Protein AF-A0A7S3IHP7-F1 (afdb_monomer)

Secondary structure (DSSP, 8-state):
-HHHHHHHHHHHHHHHHH----TTPPPPHHHHHHHHHHHHHH-------PEEE-TTS-EEEE-SSPP-GGGHHHHHHHHHHTTTTGGG--SEEEEEESSGGGGGTTTTS--SEEEEEEEES-TTT-TTHHHHHHHH-SEEEETT--SHHHHHHHHHHTT---HHHHHHHHHHTT--

InterPro domains:
  IPR006434 Pyrimidine 5'-nucleotidase, eukaryotic [PF05822] (43-157)
  IPR023214 HAD superfamily [G3DSA:3.40.50.1000] (7-166)
  IPR036412 HAD-like superfamily [SSF56784] (41-150)

Foldseek 3Di:
DVVVVVVLVCVVVVCVVVPPPPPWAFPDPVVVVSVVVCCVPPVDDDDAWDFDADPVGGTPGTPPDHDDLQCLQVSVVVCVVVVNCVVVDAQEEEFEEADLSSLCNCVNDHHVYYAYEYEAQCCPVDVCVVVSCVVRGPYYDHNRHDCVVVVVVVCVVVVHDPPVCVVCVVVVVPPD

Organ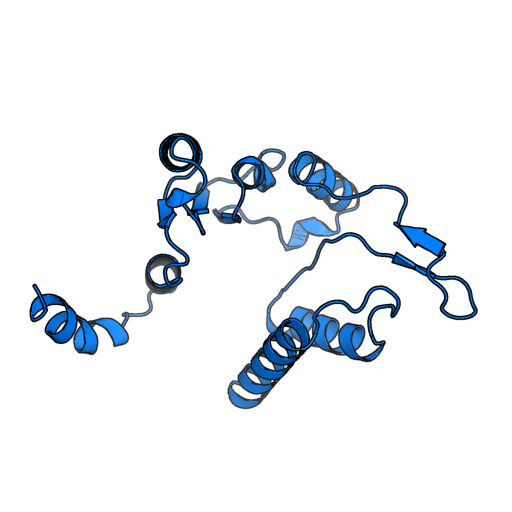ism: NCBI:txid197538

Mean predicted aligned error: 11.72 Å

Structure (mmCIF, N/CA/C/O backbone):
data_AF-A0A7S3IHP7-F1
#
_entry.id   AF-A0A7S3IHP7-F1
#
loop_
_atom_site.group_PDB
_atom_site.id
_atom_site.type_symbol
_atom_site.label_atom_id
_atom_site.label_alt_id
_atom_site.label_comp_id
_atom_site.label_asym_id
_atom_site.label_entity_id
_atom_site.label_seq_id
_atom_site.pdbx_PDB_ins_code
_atom_site.Cartn_x
_atom_site.Cartn_y
_atom_site.Cartn_z
_atom_site.occupancy
_atom_site.B_iso_or_equiv
_atom_site.auth_seq_id
_atom_site.auth_comp_id
_atom_site.auth_asym_id
_atom_site.auth_atom_id
_atom_site.pdbx_PDB_model_num
ATOM 1 N N . ILE A 1 1 ? -5.543 -28.954 -1.339 1.00 47.84 1 ILE A N 1
ATOM 2 C CA . ILE A 1 1 ? -5.649 -27.503 -1.633 1.00 47.84 1 ILE A CA 1
ATOM 3 C C . ILE A 1 1 ? -4.872 -26.691 -0.596 1.00 47.84 1 ILE A C 1
ATOM 5 O O . ILE A 1 1 ? -3.832 -26.173 -0.963 1.00 47.84 1 ILE A O 1
ATOM 9 N N . LYS A 1 2 ? -5.263 -26.685 0.690 1.00 38.16 2 LYS A N 1
ATOM 10 C CA . LYS A 1 2 ? -4.538 -25.973 1.769 1.00 38.16 2 LYS A CA 1
ATOM 11 C C . LYS A 1 2 ? -3.020 -26.284 1.869 1.00 38.16 2 LYS A C 1
ATOM 13 O O . LYS A 1 2 ? -2.249 -25.342 1.861 1.00 38.16 2 LYS A O 1
ATOM 18 N N . PRO A 1 3 ? -2.560 -27.554 1.809 1.00 45.16 3 PRO A N 1
ATOM 19 C CA . PRO A 1 3 ? -1.126 -27.861 1.936 1.00 45.16 3 PRO A CA 1
ATOM 20 C C . PRO A 1 3 ? -0.281 -27.366 0.754 1.00 45.16 3 PRO A C 1
ATOM 22 O O . PRO A 1 3 ? 0.846 -26.929 0.930 1.00 45.16 3 PRO A O 1
ATOM 25 N N . VAL A 1 4 ? -0.842 -27.416 -0.459 1.00 47.12 4 VAL A N 1
ATOM 26 C CA . VAL A 1 4 ? -0.171 -26.960 -1.690 1.00 47.12 4 VAL A CA 1
ATOM 27 C C . VAL A 1 4 ? -0.067 -25.438 -1.701 1.00 47.12 4 VAL A C 1
ATOM 29 O O . VAL A 1 4 ? 0.956 -24.884 -2.076 1.00 47.12 4 VAL A O 1
ATOM 32 N N . VAL A 1 5 ? -1.123 -24.768 -1.247 1.00 48.34 5 VAL A N 1
ATOM 33 C CA . VAL A 1 5 ? -1.160 -23.323 -1.036 1.00 48.34 5 VAL A CA 1
ATOM 34 C C . VAL A 1 5 ? -0.116 -22.879 -0.017 1.00 48.34 5 VAL A C 1
ATOM 36 O O . VAL A 1 5 ? 0.626 -21.944 -0.298 1.00 48.34 5 VAL A O 1
ATOM 39 N N . ASP A 1 6 ? -0.067 -23.539 1.142 1.00 51.50 6 ASP A N 1
ATOM 40 C CA . ASP A 1 6 ? 0.833 -23.168 2.233 1.00 51.50 6 ASP A CA 1
ATOM 41 C C . ASP A 1 6 ? 2.290 -23.359 1.792 1.00 51.50 6 ASP A C 1
ATOM 43 O O . ASP A 1 6 ? 3.146 -22.535 2.097 1.00 51.50 6 ASP A O 1
ATOM 47 N N . GLN A 1 7 ? 2.552 -24.387 0.980 1.00 49.84 7 GLN A N 1
ATOM 48 C CA . GLN A 1 7 ? 3.859 -24.627 0.382 1.00 49.84 7 GLN A CA 1
ATOM 49 C C . GLN A 1 7 ? 4.226 -23.595 -0.694 1.00 49.84 7 GLN A C 1
ATOM 51 O O . GLN A 1 7 ? 5.346 -23.102 -0.682 1.00 49.84 7 GLN A O 1
ATOM 56 N N . ILE A 1 8 ? 3.292 -23.191 -1.567 1.00 53.78 8 ILE A N 1
ATOM 57 C CA . ILE A 1 8 ? 3.530 -22.107 -2.540 1.00 53.78 8 ILE A CA 1
ATOM 58 C C . ILE A 1 8 ? 3.807 -20.783 -1.814 1.00 53.78 8 ILE A C 1
ATOM 60 O O . ILE A 1 8 ? 4.736 -20.073 -2.184 1.00 53.78 8 ILE A O 1
ATOM 64 N N . PHE A 1 9 ? 3.036 -20.447 -0.775 1.00 52.47 9 PHE A N 1
ATOM 65 C CA . PHE A 1 9 ? 3.266 -19.241 0.026 1.00 52.47 9 PHE A CA 1
ATOM 66 C C . PHE A 1 9 ? 4.615 -19.281 0.739 1.00 52.47 9 PHE A C 1
ATOM 68 O O . PHE A 1 9 ? 5.347 -18.294 0.707 1.00 52.47 9 PHE A O 1
ATOM 75 N N . HIS A 1 10 ? 4.957 -20.418 1.346 1.00 52.00 10 HIS A N 1
ATOM 76 C CA . HIS A 1 10 ? 6.247 -20.607 1.994 1.00 52.00 10 HIS A CA 1
ATOM 77 C C . HIS A 1 10 ? 7.394 -20.477 0.987 1.00 52.00 10 HIS A C 1
ATOM 79 O O . HIS A 1 10 ? 8.352 -19.767 1.263 1.00 52.00 10 HIS A O 1
ATOM 85 N N . ASP A 1 11 ? 7.288 -21.081 -0.198 1.00 45.94 11 ASP A N 1
ATOM 86 C CA . ASP A 1 11 ? 8.317 -20.991 -1.238 1.00 45.94 11 ASP A CA 1
ATOM 87 C C . ASP A 1 11 ? 8.464 -19.562 -1.784 1.00 45.94 11 ASP A C 1
ATOM 89 O O . ASP A 1 11 ? 9.584 -19.117 -2.028 1.00 45.94 11 ASP A O 1
ATOM 93 N N . VAL A 1 12 ? 7.365 -18.810 -1.925 1.00 50.16 12 VAL A N 1
ATOM 94 C CA . VAL A 1 12 ? 7.381 -17.395 -2.344 1.00 50.16 12 VAL A CA 1
ATOM 95 C C . VAL A 1 12 ? 8.049 -16.517 -1.290 1.00 50.16 12 VAL A C 1
ATOM 97 O O . VAL A 1 12 ? 8.966 -15.768 -1.619 1.00 50.16 12 VAL A O 1
ATOM 100 N N . ILE A 1 13 ? 7.623 -16.616 -0.026 1.00 47.84 13 ILE A N 1
ATOM 101 C CA . ILE A 1 13 ? 8.194 -15.834 1.082 1.00 47.84 13 ILE A CA 1
ATOM 102 C C . ILE A 1 13 ? 9.677 -16.185 1.251 1.00 47.84 13 ILE A C 1
ATOM 104 O O . ILE A 1 13 ? 10.520 -15.295 1.297 1.00 47.84 13 ILE A O 1
ATOM 108 N N . TYR A 1 14 ? 10.016 -17.476 1.223 1.00 39.81 14 TYR A N 1
ATOM 109 C CA . TYR A 1 14 ? 11.390 -17.957 1.343 1.00 39.81 14 TYR A CA 1
ATOM 110 C C . TYR A 1 14 ? 12.295 -17.464 0.206 1.00 39.81 14 TYR A C 1
ATOM 112 O O . TYR A 1 14 ? 13.454 -17.119 0.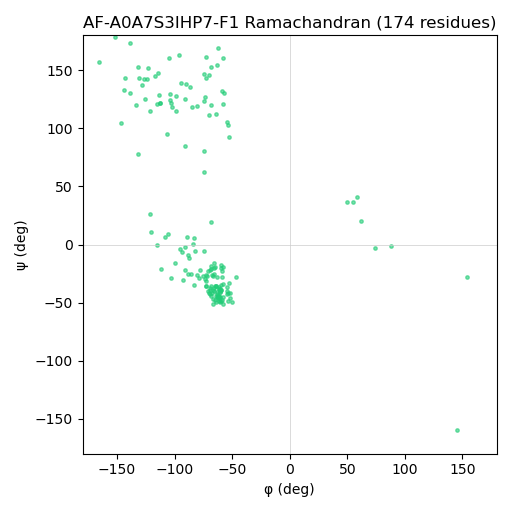443 1.00 39.81 14 TYR A O 1
ATOM 120 N N . ARG A 1 15 ? 11.788 -17.396 -1.031 1.00 40.44 15 ARG A N 1
ATOM 121 C CA . ARG A 1 15 ? 12.530 -16.843 -2.176 1.00 40.44 15 ARG A CA 1
ATOM 122 C C . ARG A 1 15 ? 12.727 -15.333 -2.065 1.00 40.44 15 ARG A C 1
ATOM 124 O O . ARG A 1 15 ? 13.825 -14.866 -2.349 1.00 40.44 15 ARG A O 1
ATOM 131 N N . VAL A 1 16 ? 11.727 -14.587 -1.592 1.00 41.97 16 VAL A N 1
ATOM 132 C CA . VAL A 1 16 ? 11.842 -13.137 -1.342 1.00 41.97 16 VAL A CA 1
ATOM 133 C C . VAL A 1 16 ? 12.846 -12.841 -0.218 1.00 41.97 16 VAL A C 1
ATOM 135 O O . VAL A 1 16 ? 13.652 -11.926 -0.349 1.00 41.97 16 VAL A O 1
ATOM 138 N N . GLU A 1 17 ? 12.868 -13.642 0.851 1.00 34.41 17 GLU A N 1
ATOM 139 C CA . GLU A 1 17 ? 13.804 -13.476 1.977 1.00 34.41 17 GLU A CA 1
ATOM 140 C C . GLU A 1 17 ? 15.250 -13.881 1.639 1.00 34.41 17 GLU A C 1
ATOM 142 O O . GLU A 1 17 ? 16.205 -13.252 2.101 1.00 34.41 17 GLU A O 1
ATOM 147 N N . ARG A 1 18 ? 15.437 -14.920 0.812 1.00 37.09 18 ARG A N 1
ATOM 148 C CA . ARG A 1 18 ? 16.754 -15.315 0.271 1.00 37.09 18 ARG A CA 1
ATOM 149 C C . ARG A 1 18 ? 17.237 -14.351 -0.812 1.00 37.09 18 ARG A C 1
ATOM 151 O O . ARG A 1 18 ? 18.442 -14.153 -0.952 1.00 37.09 18 ARG A O 1
ATOM 158 N N . GLY A 1 19 ? 16.304 -13.738 -1.534 1.00 37.19 19 GLY A N 1
ATOM 159 C CA . GLY A 1 19 ? 16.514 -12.685 -2.514 1.00 37.19 19 GLY A CA 1
ATOM 160 C C . GLY A 1 19 ? 16.819 -11.341 -1.862 1.00 37.19 19 GLY A C 1
ATOM 161 O O . GLY A 1 19 ? 16.146 -10.344 -2.115 1.00 37.19 19 GLY A O 1
ATOM 162 N N . ARG A 1 20 ? 17.931 -11.255 -1.119 1.00 36.03 20 ARG A N 1
ATOM 163 C CA . ARG A 1 20 ? 18.756 -10.054 -1.280 1.00 36.03 20 ARG A CA 1
ATOM 164 C C . AR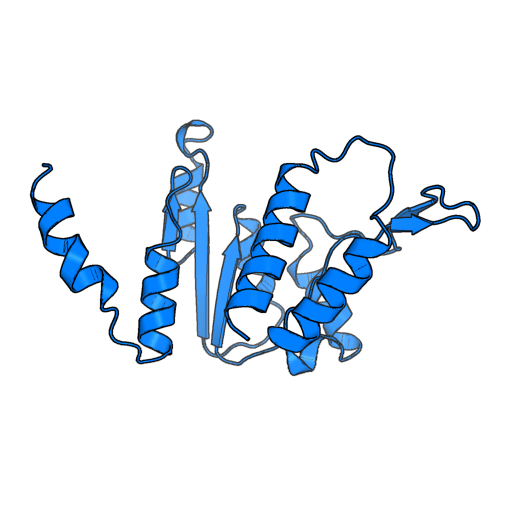G A 1 20 ? 19.037 -9.999 -2.774 1.00 36.03 20 ARG A C 1
ATOM 166 O O . ARG A 1 20 ? 19.776 -10.846 -3.254 1.00 36.03 20 ARG A O 1
ATOM 173 N N . PHE A 1 21 ? 18.382 -9.092 -3.498 1.00 39.94 21 PHE A N 1
ATOM 174 C CA . PHE A 1 21 ? 18.674 -8.825 -4.902 1.00 39.94 21 PHE A CA 1
ATOM 175 C C . PHE A 1 21 ? 20.178 -8.554 -5.017 1.00 39.94 21 PHE A C 1
ATOM 177 O O . PHE A 1 21 ? 20.642 -7.432 -4.794 1.00 39.94 21 PHE A O 1
ATOM 184 N N . GLU A 1 22 ? 20.966 -9.589 -5.299 1.00 32.75 22 GLU A N 1
ATOM 185 C CA . GLU A 1 22 ? 22.331 -9.416 -5.749 1.00 32.75 22 GLU A CA 1
ATOM 186 C C . GLU A 1 22 ? 22.193 -8.697 -7.086 1.00 32.75 22 GLU A C 1
ATOM 188 O O . GLU A 1 22 ? 21.559 -9.188 -8.020 1.00 32.75 22 GLU A O 1
ATOM 193 N N . ARG A 1 23 ? 22.648 -7.440 -7.123 1.00 33.69 23 ARG A N 1
ATOM 194 C CA . ARG A 1 23 ? 22.536 -6.575 -8.299 1.00 33.69 23 ARG A CA 1
ATOM 195 C C . ARG A 1 23 ? 23.143 -7.306 -9.498 1.00 33.69 23 ARG A C 1
ATOM 197 O O . ARG A 1 23 ? 24.363 -7.327 -9.618 1.00 33.69 23 ARG A O 1
ATOM 204 N N . GLY A 1 24 ? 22.322 -7.855 -10.389 1.00 33.94 24 GLY A N 1
ATOM 205 C CA . GLY A 1 24 ? 22.832 -8.401 -11.645 1.00 33.94 24 GLY A CA 1
ATOM 206 C C . GLY A 1 24 ? 22.012 -9.504 -12.294 1.00 33.94 24 GLY A C 1
ATOM 207 O O . GLY A 1 24 ? 22.047 -9.596 -13.517 1.00 33.94 24 GLY A O 1
ATOM 208 N N . GLU A 1 25 ? 21.258 -10.301 -11.540 1.00 35.28 25 GLU A N 1
ATOM 209 C CA . GLU A 1 25 ? 20.499 -11.409 -12.132 1.00 35.28 25 GLU A CA 1
ATOM 210 C C . GLU A 1 25 ? 19.030 -11.008 -12.336 1.00 35.28 25 GLU A C 1
ATOM 212 O O . GLU A 1 25 ? 18.384 -10.454 -11.445 1.00 35.28 25 GLU A O 1
ATOM 217 N N . GLY A 1 26 ? 18.519 -11.190 -13.560 1.00 40.69 26 GLY A N 1
ATOM 218 C CA . GLY A 1 26 ? 17.094 -11.013 -13.862 1.00 40.69 26 GLY A CA 1
ATOM 219 C C . GLY A 1 26 ? 16.219 -11.998 -13.070 1.00 40.69 26 GLY A C 1
ATOM 220 O O . GLY A 1 26 ? 16.755 -12.923 -12.466 1.00 40.69 26 GLY A O 1
ATOM 221 N N . PRO A 1 27 ? 14.882 -11.830 -13.058 1.00 45.66 27 PRO A N 1
ATOM 222 C CA . PRO A 1 27 ? 13.992 -12.752 -12.377 1.00 45.66 27 PRO A CA 1
ATOM 223 C C . PRO A 1 27 ? 14.190 -14.149 -12.963 1.00 45.66 27 PRO A C 1
ATOM 225 O O . PRO A 1 27 ? 14.221 -14.321 -14.187 1.00 45.66 27 PRO A O 1
ATOM 228 N N . ASP A 1 28 ? 14.342 -15.132 -12.080 1.00 50.19 28 ASP A N 1
ATOM 229 C CA . ASP A 1 28 ? 14.438 -16.536 -12.453 1.00 50.19 28 ASP A CA 1
ATOM 230 C C . ASP A 1 28 ? 13.166 -16.900 -13.249 1.00 50.19 28 ASP A C 1
ATOM 232 O O . ASP A 1 28 ? 12.054 -16.600 -12.800 1.00 50.19 28 ASP A O 1
ATOM 236 N N . PRO A 1 29 ? 13.274 -17.533 -14.433 1.00 42.03 29 PRO A N 1
ATOM 237 C CA . PRO A 1 29 ? 12.127 -18.049 -15.179 1.00 42.03 29 PRO A CA 1
ATOM 238 C C . PRO A 1 29 ? 11.131 -18.854 -14.322 1.00 42.03 29 PRO A C 1
ATOM 240 O O . PRO A 1 29 ? 9.935 -18.866 -14.623 1.00 42.03 29 PRO A O 1
ATOM 243 N N . SER A 1 30 ? 11.595 -19.483 -13.235 1.00 50.75 30 SER A N 1
ATOM 244 C CA . SER A 1 30 ? 10.755 -20.209 -12.280 1.00 50.75 30 SER A CA 1
ATOM 245 C C . SER A 1 30 ? 9.814 -19.312 -11.454 1.00 50.75 30 SER A C 1
ATOM 247 O O . SER A 1 30 ? 8.764 -19.780 -11.010 1.00 50.75 30 SER A O 1
ATOM 249 N N . ASP A 1 31 ? 10.095 -18.012 -11.316 1.00 55.81 31 ASP A N 1
ATOM 250 C CA . ASP A 1 31 ? 9.215 -17.062 -10.621 1.00 55.81 31 ASP A CA 1
ATOM 251 C C . ASP A 1 31 ? 7.961 -16.739 -11.449 1.00 55.81 31 ASP A C 1
ATOM 253 O O . ASP A 1 31 ? 6.866 -16.556 -10.906 1.00 55.81 31 ASP A O 1
ATOM 257 N N . GLY A 1 32 ? 8.074 -16.755 -12.782 1.00 60.78 32 GLY A N 1
ATOM 258 C CA . GLY A 1 32 ? 6.940 -16.562 -13.691 1.00 60.78 32 GLY A CA 1
ATOM 259 C C . GLY A 1 32 ? 5.847 -17.623 -13.513 1.00 60.78 32 GLY A C 1
ATOM 260 O O . GLY A 1 32 ? 4.656 -17.291 -13.491 1.00 60.78 32 GLY A O 1
ATOM 261 N N . GLU A 1 33 ? 6.243 -18.884 -13.319 1.00 63.25 33 GLU A N 1
ATOM 262 C CA . GLU A 1 33 ? 5.323 -19.997 -13.049 1.00 63.25 33 GLU A CA 1
ATOM 263 C C . GLU A 1 33 ? 4.664 -19.890 -11.668 1.00 63.25 33 GLU A C 1
ATOM 265 O O . GLU A 1 33 ? 3.474 -20.186 -11.519 1.00 63.25 33 GLU A O 1
ATOM 270 N N . VAL A 1 34 ? 5.410 -19.434 -10.659 1.00 64.75 34 VAL A N 1
ATOM 271 C CA . VAL A 1 34 ? 4.897 -19.232 -9.298 1.00 64.75 34 VAL A CA 1
ATOM 272 C C . VAL A 1 34 ? 3.821 -18.148 -9.284 1.00 64.75 34 VAL A C 1
ATOM 274 O O . VAL A 1 34 ? 2.712 -18.387 -8.799 1.00 64.75 34 VAL A O 1
ATOM 277 N N . TYR A 1 35 ? 4.085 -16.984 -9.889 1.00 64.88 35 TYR A N 1
ATOM 278 C CA . TYR A 1 35 ? 3.076 -15.929 -9.995 1.00 64.88 35 TYR A CA 1
ATOM 279 C C . TYR A 1 35 ? 1.880 -16.356 -10.846 1.00 64.88 35 TYR A C 1
ATOM 281 O O . TYR A 1 35 ? 0.753 -15.991 -10.520 1.00 64.88 35 TYR A O 1
ATOM 289 N N . ALA A 1 36 ? 2.076 -17.147 -11.907 1.00 66.81 36 ALA A N 1
ATOM 290 C CA . ALA A 1 36 ? 0.966 -17.689 -12.691 1.00 66.81 36 ALA A CA 1
ATOM 291 C C . ALA A 1 36 ? 0.037 -18.573 -11.840 1.00 66.81 36 ALA A C 1
ATOM 293 O O . ALA A 1 36 ? -1.177 -18.372 -11.861 1.00 66.81 36 ALA A O 1
ATOM 294 N N . LYS A 1 37 ? 0.599 -19.468 -11.017 1.00 66.25 37 LYS A N 1
ATOM 295 C CA . LYS A 1 37 ? -0.183 -20.283 -10.076 1.00 66.25 37 LYS A CA 1
ATOM 296 C C . LYS A 1 37 ? -0.878 -19.423 -9.019 1.00 66.25 37 LYS A C 1
ATOM 298 O O . LYS A 1 37 ? -2.059 -19.616 -8.754 1.00 66.25 37 LYS A O 1
ATOM 303 N N . LEU A 1 38 ? -0.198 -18.434 -8.436 1.00 65.94 38 LEU A N 1
ATOM 304 C CA . LEU A 1 38 ? -0.828 -17.524 -7.470 1.00 65.94 38 LEU A CA 1
ATOM 305 C C . LEU A 1 38 ? -1.997 -16.736 -8.080 1.00 65.94 38 LEU A C 1
ATOM 307 O O . LEU A 1 38 ? -3.023 -16.570 -7.423 1.00 65.94 38 LEU A O 1
ATOM 311 N N . ARG A 1 39 ? -1.874 -16.282 -9.336 1.00 68.69 39 ARG A N 1
ATOM 312 C CA . ARG A 1 39 ? -2.976 -15.636 -10.069 1.00 68.69 39 ARG A CA 1
ATOM 313 C C . ARG A 1 39 ? -4.190 -16.557 -10.179 1.00 68.69 39 ARG A C 1
ATOM 315 O O . ARG A 1 39 ? -5.301 -16.109 -9.907 1.00 68.69 39 ARG A O 1
ATOM 322 N N . GLU A 1 40 ? -3.967 -17.826 -10.525 1.00 70.00 40 GLU A N 1
ATOM 323 C CA . GLU A 1 40 ? -5.015 -18.846 -10.651 1.00 70.00 40 GLU A CA 1
ATOM 324 C C . GLU A 1 40 ? -5.736 -19.105 -9.318 1.00 70.00 40 GLU A C 1
ATOM 326 O O . GLU A 1 40 ? -6.965 -19.122 -9.274 1.00 70.00 40 GLU A O 1
ATOM 331 N N . TYR A 1 41 ? -4.992 -19.252 -8.216 1.00 67.44 41 TYR A N 1
ATOM 332 C CA . TYR A 1 41 ? -5.577 -19.616 -6.918 1.00 67.44 41 TYR A CA 1
ATOM 333 C C . TYR A 1 41 ? -6.153 -18.436 -6.124 1.00 67.44 41 TYR A C 1
ATOM 335 O O . TYR A 1 41 ? -7.141 -18.614 -5.412 1.00 67.44 41 TYR A O 1
ATOM 343 N N . TYR A 1 42 ? -5.545 -17.247 -6.208 1.00 68.56 42 TYR A N 1
ATOM 344 C CA . TYR A 1 42 ? -5.830 -16.128 -5.297 1.00 68.56 42 TYR A CA 1
ATOM 345 C C . TYR A 1 42 ? -6.457 -14.906 -5.950 1.00 68.56 42 TYR A C 1
ATOM 347 O O . TYR A 1 42 ? -6.724 -13.930 -5.253 1.00 68.56 42 TYR A O 1
ATOM 355 N N . SER A 1 43 ? -6.689 -14.924 -7.269 1.00 73.81 43 SER A N 1
ATOM 356 C CA . SER A 1 43 ? -6.979 -13.688 -8.011 1.00 73.81 43 SER A CA 1
ATOM 357 C C . SER A 1 43 ? -5.945 -12.595 -7.692 1.00 73.81 43 SER A C 1
ATOM 359 O O . SER A 1 43 ? -6.285 -11.420 -7.569 1.00 73.81 43 SER A O 1
ATOM 361 N N . LEU A 1 44 ? -4.681 -12.994 -7.509 1.00 77.25 44 LEU A N 1
ATOM 362 C CA . LEU A 1 44 ? -3.576 -12.068 -7.294 1.00 77.25 44 LEU A CA 1
ATOM 363 C C . LEU A 1 44 ? -3.305 -11.320 -8.601 1.00 77.25 44 LEU A C 1
ATOM 365 O O . LEU A 1 44 ? -3.434 -11.893 -9.676 1.00 77.25 44 LEU A O 1
ATOM 369 N N . PHE A 1 45 ? -2.904 -10.060 -8.534 1.00 78.00 45 PHE A N 1
ATOM 370 C CA . PHE A 1 45 ? -2.381 -9.335 -9.685 1.00 78.00 45 PHE A CA 1
ATOM 371 C C . PHE A 1 45 ? -1.193 -8.498 -9.225 1.00 78.00 45 PHE A C 1
ATOM 373 O O . PHE A 1 45 ? -1.280 -7.820 -8.205 1.00 78.00 45 PHE A O 1
ATOM 380 N N . VAL A 1 46 ? -0.072 -8.591 -9.940 1.00 79.31 46 VAL A N 1
ATOM 381 C CA . VAL A 1 46 ? 1.178 -7.919 -9.566 1.00 79.31 46 VAL A CA 1
ATOM 382 C C . VAL A 1 46 ? 1.480 -6.852 -10.604 1.00 79.31 46 VAL A C 1
ATOM 384 O O . VAL A 1 46 ? 1.623 -7.163 -11.785 1.00 79.31 46 VAL A O 1
ATOM 387 N N . LEU A 1 47 ? 1.585 -5.607 -10.142 1.00 80.38 47 LEU A N 1
ATOM 388 C CA . LEU A 1 47 ? 2.072 -4.471 -10.915 1.00 80.38 47 LEU A CA 1
ATOM 389 C C . LEU A 1 47 ? 3.367 -3.969 -10.291 1.00 80.38 47 LEU A C 1
ATOM 391 O O . LEU A 1 47 ? 3.389 -3.587 -9.124 1.00 80.38 47 LEU A O 1
ATOM 395 N N . SER A 1 48 ? 4.438 -3.976 -11.076 1.00 83.88 48 SER A N 1
ATOM 396 C CA . SER A 1 48 ? 5.756 -3.498 -10.671 1.00 83.88 48 SER A CA 1
ATOM 397 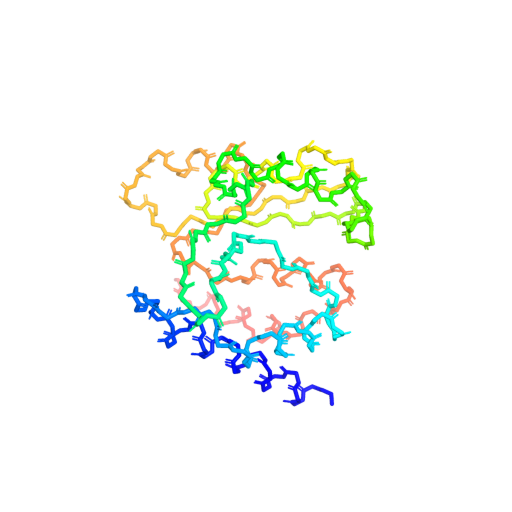C C . SER A 1 48 ? 6.531 -3.004 -11.894 1.00 83.88 48 SER A C 1
ATOM 399 O O . SER A 1 48 ? 6.052 -3.072 -13.029 1.00 83.88 48 SER A O 1
ATOM 401 N N . ASN A 1 49 ? 7.741 -2.504 -11.665 1.00 82.50 49 ASN A N 1
ATOM 402 C CA . ASN A 1 49 ? 8.688 -2.243 -12.735 1.00 82.50 49 ASN A CA 1
ATOM 403 C C . ASN A 1 49 ? 9.203 -3.558 -13.320 1.00 82.50 49 ASN A C 1
ATOM 405 O O . ASN A 1 49 ? 9.985 -4.258 -12.682 1.00 82.50 49 ASN A O 1
ATOM 409 N N . ASP A 1 50 ? 8.814 -3.841 -14.561 1.00 76.38 50 ASP A N 1
ATOM 410 C CA . ASP A 1 50 ? 9.373 -4.949 -15.329 1.00 76.38 50 ASP A CA 1
ATOM 411 C C . ASP A 1 50 ? 10.645 -4.513 -16.063 1.00 76.38 50 ASP A C 1
ATOM 413 O O . ASP A 1 50 ? 10.696 -3.468 -16.733 1.00 76.38 50 ASP A O 1
ATOM 417 N N . PHE A 1 51 ? 11.662 -5.365 -15.998 1.00 78.19 51 PHE A N 1
ATOM 418 C CA . PHE A 1 51 ? 12.861 -5.228 -16.808 1.00 78.19 51 PHE A CA 1
ATOM 419 C C . PHE A 1 51 ? 12.599 -5.631 -18.266 1.00 78.19 51 PHE A C 1
ATOM 421 O O . PHE A 1 51 ? 11.835 -6.544 -18.579 1.00 78.19 51 PHE A O 1
ATOM 428 N N . ARG A 1 52 ? 13.288 -4.950 -19.179 1.00 78.75 52 ARG A N 1
ATOM 429 C CA . ARG A 1 52 ? 13.475 -5.367 -20.567 1.00 78.75 52 ARG A CA 1
ATOM 430 C C . ARG A 1 52 ? 14.795 -6.111 -20.671 1.00 78.75 52 ARG A C 1
ATOM 432 O O . ARG A 1 52 ? 15.798 -5.656 -20.126 1.00 78.75 52 ARG A O 1
ATOM 439 N N . TYR A 1 53 ? 14.797 -7.189 -21.440 1.00 80.62 53 TYR A N 1
ATOM 440 C CA . TYR A 1 53 ? 15.965 -8.036 -21.650 1.00 80.62 53 TYR A CA 1
ATOM 441 C C . TYR A 1 53 ? 16.435 -7.973 -23.101 1.00 80.62 53 TYR A C 1
ATOM 443 O O . TYR A 1 53 ? 15.639 -7.797 -24.028 1.00 80.62 53 TYR A O 1
ATOM 451 N N . HIS A 1 54 ? 17.741 -8.094 -23.291 1.00 81.19 54 HIS A N 1
ATOM 452 C CA . HIS A 1 54 ? 18.340 -8.459 -24.563 1.00 81.19 54 HIS A CA 1
ATOM 453 C C . HIS A 1 54 ? 18.101 -9.955 -24.850 1.00 81.19 54 HIS A C 1
ATOM 455 O O . HIS A 1 54 ? 17.800 -10.714 -23.927 1.00 81.19 54 HIS A O 1
ATOM 461 N N . PRO A 1 55 ? 18.227 -10.408 -26.113 1.00 87.44 55 PRO A N 1
ATOM 462 C CA . PRO A 1 55 ? 18.061 -11.825 -26.458 1.00 87.44 55 PRO A CA 1
ATOM 463 C C . PRO A 1 55 ? 19.018 -12.780 -25.727 1.00 87.44 55 PRO A C 1
ATOM 465 O O . PRO A 1 55 ? 18.715 -13.960 -25.604 1.00 87.44 55 PRO A O 1
ATOM 468 N N . ASP A 1 56 ? 20.159 -12.279 -25.252 1.00 86.50 56 ASP A N 1
ATOM 469 C CA . ASP A 1 56 ? 21.163 -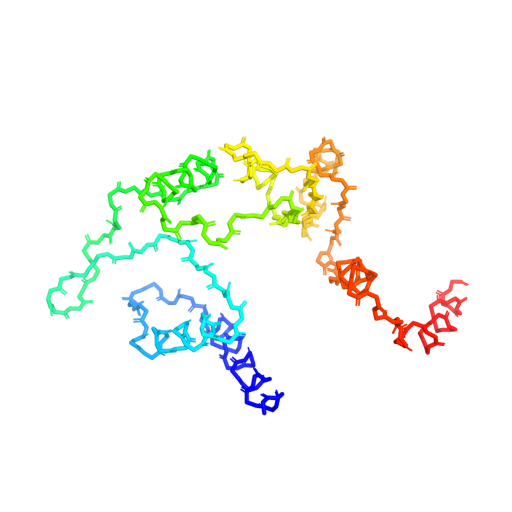13.016 -24.475 1.00 86.50 56 ASP A CA 1
ATOM 470 C C . ASP A 1 56 ? 20.854 -13.076 -22.965 1.00 86.50 56 ASP A C 1
ATOM 472 O O . ASP A 1 56 ? 21.624 -13.655 -22.203 1.00 86.50 56 ASP A O 1
ATOM 476 N N . GLY A 1 57 ? 19.736 -12.488 -22.527 1.00 81.00 57 GLY A N 1
ATOM 477 C CA . GLY A 1 57 ? 19.321 -12.444 -21.126 1.00 81.00 57 GLY A CA 1
ATOM 478 C C . GLY A 1 57 ? 19.877 -11.260 -20.330 1.00 81.00 57 GLY A C 1
ATOM 479 O O . GLY A 1 57 ? 19.518 -11.107 -19.164 1.00 81.00 57 GLY A O 1
ATOM 480 N N . ALA A 1 58 ? 20.691 -10.379 -20.922 1.00 81.06 58 ALA A N 1
ATOM 481 C CA . ALA A 1 58 ? 21.177 -9.188 -20.228 1.00 81.06 58 ALA A CA 1
ATOM 482 C C . ALA A 1 58 ? 20.066 -8.137 -20.046 1.00 81.06 58 ALA A C 1
ATOM 484 O O . ALA A 1 58 ? 19.235 -7.920 -20.933 1.00 81.06 58 ALA A O 1
ATOM 485 N N . VAL A 1 59 ? 20.059 -7.430 -18.910 1.00 82.31 59 VAL A N 1
ATOM 486 C CA . VAL A 1 59 ? 19.099 -6.343 -18.655 1.00 82.31 59 VAL A CA 1
ATOM 487 C C . VAL A 1 59 ? 19.391 -5.162 -19.585 1.00 82.31 59 VAL A C 1
ATOM 489 O O . VAL A 1 59 ? 20.454 -4.551 -19.529 1.00 82.31 59 VAL A O 1
ATOM 492 N N . LYS A 1 60 ? 18.409 -4.809 -20.414 1.00 85.19 60 LYS A N 1
ATOM 493 C CA . LYS A 1 60 ? 18.431 -3.650 -21.319 1.00 85.19 60 LYS A CA 1
ATOM 494 C C . LYS A 1 60 ? 17.968 -2.357 -20.636 1.00 85.19 60 LYS A C 1
ATOM 496 O O . LYS A 1 60 ? 18.296 -1.264 -21.088 1.00 85.19 60 LYS A O 1
ATOM 501 N N . GLY A 1 61 ? 17.155 -2.469 -19.585 1.00 78.94 61 GLY A N 1
ATOM 502 C CA . GLY A 1 61 ? 16.562 -1.342 -18.859 1.00 78.94 61 GLY A CA 1
ATOM 503 C C . GLY A 1 61 ? 15.155 -1.666 -18.361 1.00 78.94 61 GLY A C 1
ATOM 504 O O . GLY A 1 61 ? 14.787 -2.831 -18.278 1.00 78.94 61 GLY A O 1
ATOM 505 N N . TYR A 1 62 ? 14.345 -0.652 -18.069 1.00 75.25 62 TYR A N 1
ATOM 506 C CA . TYR A 1 62 ? 12.941 -0.808 -17.657 1.00 75.25 62 TYR A CA 1
ATOM 507 C C . TYR A 1 62 ? 11.984 -0.649 -18.838 1.00 75.25 62 TYR A C 1
ATOM 509 O O . TYR A 1 62 ? 12.380 -0.097 -19.868 1.00 75.25 62 TYR A O 1
ATOM 517 N N . ARG A 1 63 ? 10.727 -1.096 -18.702 1.00 69.62 63 ARG A N 1
ATOM 518 C CA . ARG A 1 63 ? 9.624 -0.650 -19.579 1.00 69.62 63 ARG A CA 1
ATOM 519 C C . ARG A 1 63 ? 9.441 0.877 -19.520 1.00 69.62 63 ARG A C 1
ATOM 521 O O . ARG A 1 63 ? 9.914 1.533 -18.600 1.00 69.62 63 ARG A O 1
ATOM 528 N N . ASP A 1 64 ? 8.785 1.439 -20.536 1.00 73.19 64 ASP A N 1
ATOM 529 C CA . ASP A 1 64 ? 8.825 2.884 -20.820 1.00 73.19 64 ASP A CA 1
ATOM 530 C C . ASP A 1 64 ? 8.163 3.765 -19.746 1.00 73.19 64 ASP A C 1
ATOM 532 O O . ASP A 1 64 ? 8.564 4.911 -19.568 1.00 73.19 64 ASP A O 1
ATOM 536 N N . THR A 1 65 ? 7.186 3.247 -18.995 1.00 81.75 65 THR A N 1
ATOM 537 C CA . THR A 1 65 ? 6.657 3.924 -17.801 1.00 81.75 65 THR A CA 1
ATOM 538 C C . THR A 1 65 ? 7.242 3.279 -16.554 1.00 81.75 65 THR A C 1
ATOM 540 O O . THR A 1 65 ? 7.011 2.098 -16.306 1.00 81.75 65 THR A O 1
ATOM 543 N N . ILE A 1 66 ? 7.983 4.061 -15.769 1.00 86.50 66 ILE A N 1
ATOM 544 C CA . ILE A 1 66 ? 8.572 3.621 -14.502 1.00 86.50 66 ILE A CA 1
ATOM 545 C C . ILE A 1 66 ? 7.588 3.916 -13.368 1.00 86.50 66 ILE A C 1
ATOM 547 O O . ILE A 1 66 ? 7.170 5.058 -13.188 1.00 86.50 66 ILE A O 1
ATOM 551 N N . LEU A 1 67 ? 7.249 2.898 -12.586 1.00 86.56 67 LEU A N 1
ATOM 552 C CA . LEU A 1 67 ? 6.565 3.006 -11.304 1.00 86.56 67 LEU A CA 1
ATOM 553 C C . LEU A 1 67 ? 7.535 3.542 -10.241 1.00 86.56 67 LEU A C 1
ATOM 555 O O . LEU A 1 67 ? 8.609 2.982 -10.0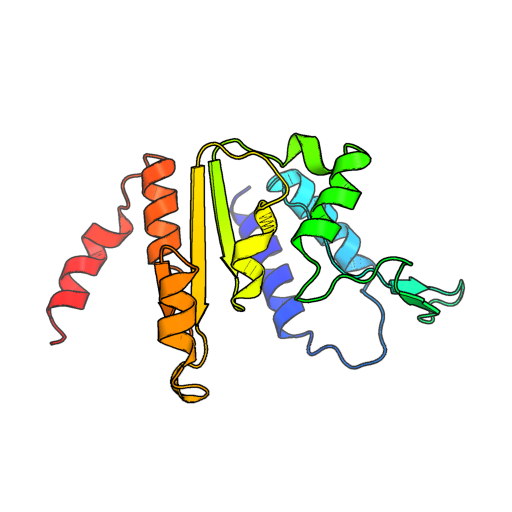24 1.00 86.56 67 LEU A O 1
ATOM 559 N N . HIS A 1 68 ? 7.153 4.605 -9.548 1.00 89.50 68 HIS A N 1
ATOM 560 C CA . HIS A 1 68 ? 7.865 5.159 -8.400 1.00 89.50 68 HIS A CA 1
ATOM 561 C C . HIS A 1 68 ? 6.865 5.577 -7.312 1.00 89.50 68 HIS A C 1
ATOM 563 O O . HIS A 1 68 ? 5.653 5.525 -7.512 1.00 89.50 68 HIS A O 1
ATOM 569 N N . SER A 1 69 ? 7.361 5.987 -6.142 1.00 89.94 69 SER A N 1
ATOM 570 C CA . SER A 1 69 ? 6.529 6.304 -4.968 1.00 89.94 69 SER A CA 1
ATOM 571 C C . SER A 1 69 ? 5.390 7.287 -5.263 1.00 89.94 69 SER A C 1
ATOM 573 O O . SER A 1 69 ? 4.265 7.069 -4.837 1.00 89.94 69 SER A O 1
ATOM 575 N N . GLN A 1 70 ? 5.663 8.329 -6.047 1.00 90.81 70 GLN A N 1
ATOM 576 C CA . GLN A 1 70 ? 4.735 9.439 -6.297 1.00 90.81 70 GLN A CA 1
ATOM 577 C C . GLN A 1 70 ? 3.810 9.269 -7.514 1.00 90.81 70 GLN A C 1
ATOM 579 O O . GLN A 1 70 ? 3.006 10.158 -7.778 1.00 90.81 70 GLN A O 1
ATOM 584 N N . ASN A 1 71 ? 3.910 8.183 -8.290 1.00 90.50 71 ASN A N 1
ATOM 585 C CA . ASN A 1 71 ? 3.059 7.999 -9.476 1.00 90.50 71 ASN A CA 1
ATOM 586 C C . ASN A 1 71 ? 2.182 6.744 -9.439 1.00 90.50 71 ASN A C 1
ATOM 588 O O . ASN A 1 71 ? 1.563 6.428 -10.453 1.00 90.50 71 ASN A O 1
ATOM 592 N N . LYS A 1 72 ? 2.085 6.048 -8.298 1.00 90.81 72 LYS A N 1
ATOM 593 C CA . LYS A 1 72 ? 1.360 4.770 -8.181 1.00 90.81 72 LYS A CA 1
ATOM 594 C C . LYS A 1 72 ? -0.096 4.859 -8.661 1.00 90.81 72 LYS A C 1
ATOM 596 O O . LYS A 1 72 ? -0.544 3.994 -9.408 1.00 90.81 72 LYS A O 1
ATOM 601 N N . SER A 1 73 ? -0.811 5.930 -8.316 1.00 89.06 73 SER A N 1
ATOM 602 C CA . SER A 1 73 ? -2.212 6.141 -8.717 1.00 89.06 73 SER A CA 1
ATOM 603 C C . SER A 1 73 ? -2.383 6.366 -10.225 1.00 89.06 73 SER A C 1
ATOM 605 O O . SER A 1 73 ? -3.304 5.839 -10.857 1.00 89.06 73 SER A O 1
ATOM 607 N N . VAL A 1 74 ? -1.483 7.145 -10.831 1.00 87.75 74 VAL A N 1
ATOM 608 C CA . VAL A 1 74 ? -1.456 7.403 -12.277 1.00 87.75 74 VAL A CA 1
ATOM 609 C C . VAL A 1 74 ? -1.060 6.135 -13.020 1.00 87.75 74 VAL A C 1
AT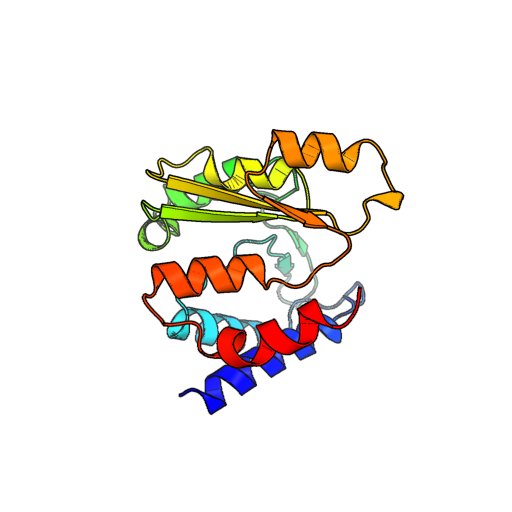OM 611 O O . VAL A 1 74 ? -1.687 5.785 -14.017 1.00 87.75 74 VAL A O 1
ATOM 614 N N . PHE A 1 75 ? -0.064 5.420 -12.502 1.00 85.69 75 PHE A N 1
ATOM 615 C CA . PHE A 1 75 ? 0.385 4.147 -13.040 1.00 85.69 75 PHE A CA 1
ATOM 616 C C . PHE A 1 75 ? -0.771 3.147 -13.075 1.00 85.69 75 PHE A C 1
ATOM 618 O O . PHE A 1 75 ? -1.093 2.648 -14.147 1.00 85.69 75 PHE A O 1
ATOM 625 N N . LEU A 1 76 ? -1.486 2.951 -11.962 1.00 83.44 76 LEU A N 1
ATOM 626 C CA . LEU A 1 76 ? -2.677 2.094 -11.897 1.00 83.44 76 LEU A CA 1
ATOM 627 C C . LEU A 1 76 ? -3.727 2.481 -12.959 1.00 83.44 76 LEU A C 1
ATOM 629 O O . LEU A 1 76 ? -4.266 1.627 -13.661 1.00 83.44 76 LEU A O 1
ATOM 633 N N . SER A 1 77 ? -3.949 3.782 -13.161 1.00 82.81 77 SER A N 1
ATOM 634 C CA . SER A 1 77 ? -4.906 4.281 -14.157 1.00 82.81 77 SER A CA 1
ATOM 635 C C . SER A 1 77 ? -4.528 3.933 -15.595 1.00 82.81 77 SER A C 1
ATOM 637 O O . SER A 1 77 ? -5.417 3.670 -16.406 1.00 82.81 77 SER A O 1
ATOM 639 N N . LEU A 1 78 ? -3.233 3.917 -15.929 1.00 81.38 78 LEU A N 1
ATOM 640 C CA . LEU A 1 78 ? -2.763 3.528 -17.261 1.00 81.38 78 LEU A CA 1
ATOM 641 C C . LEU A 1 78 ? -3.128 2.071 -17.567 1.00 81.38 78 LEU A C 1
ATOM 643 O O . LEU A 1 78 ? -3.696 1.804 -18.619 1.00 81.38 78 LEU A O 1
ATOM 647 N N . PHE A 1 79 ? -2.923 1.158 -16.614 1.00 73.75 79 PHE A N 1
ATOM 648 C CA . PHE A 1 79 ? -3.269 -0.260 -16.783 1.00 73.75 79 PHE A CA 1
ATOM 649 C C . PHE A 1 79 ? -4.782 -0.515 -16.791 1.00 73.75 79 PHE A C 1
ATOM 651 O O . PHE A 1 79 ? -5.244 -1.509 -17.350 1.00 73.75 79 PHE A O 1
ATOM 658 N N . ASN A 1 80 ? -5.581 0.378 -16.203 1.00 74.00 80 ASN A N 1
ATOM 659 C CA . ASN A 1 80 ? -7.034 0.264 -16.273 1.00 74.00 80 ASN A CA 1
ATOM 660 C C . ASN A 1 80 ? -7.622 0.745 -17.607 1.00 74.00 80 ASN A C 1
ATOM 662 O O . ASN A 1 80 ? -8.658 0.230 -18.020 1.00 74.00 80 ASN A O 1
ATOM 666 N N . LYS A 1 81 ? -6.984 1.704 -18.298 1.00 68.00 81 LYS A N 1
ATOM 667 C CA . LYS A 1 81 ? -7.444 2.157 -19.627 1.00 68.00 81 LYS A CA 1
ATOM 668 C C . LYS A 1 81 ? -7.495 1.011 -20.636 1.00 68.00 81 LYS A C 1
ATOM 670 O O . LYS A 1 81 ? -8.415 0.961 -21.444 1.00 68.00 81 LYS A O 1
ATOM 675 N N . ASP A 1 82 ? -6.570 0.066 -20.512 1.00 69.06 82 ASP A N 1
ATOM 676 C CA . ASP A 1 82 ? -6.505 -1.129 -21.354 1.00 69.06 82 ASP A CA 1
ATOM 677 C C . ASP A 1 82 ? -7.442 -2.256 -20.865 1.00 69.06 82 ASP A C 1
ATOM 679 O O . ASP A 1 82 ? -7.419 -3.368 -21.388 1.00 69.06 82 ASP A O 1
ATOM 683 N N . GLY A 1 83 ? -8.267 -2.001 -19.839 1.00 68.75 83 GLY A N 1
ATOM 684 C CA . GLY A 1 83 ? -9.229 -2.949 -19.268 1.00 68.75 83 GLY A CA 1
ATOM 685 C C . GLY A 1 83 ? -8.614 -4.057 -18.408 1.00 68.75 83 GLY A C 1
ATOM 686 O O . GLY A 1 83 ? -9.353 -4.836 -17.806 1.00 68.75 83 GLY A O 1
ATOM 687 N N . VAL A 1 84 ? -7.283 -4.109 -18.297 1.00 71.94 84 VAL A N 1
ATOM 688 C CA . VAL A 1 84 ? -6.537 -5.169 -17.596 1.00 71.94 84 VAL A CA 1
ATOM 689 C C . VAL A 1 84 ? -6.918 -5.247 -16.117 1.00 71.94 84 VAL A C 1
ATOM 691 O O . VAL A 1 84 ? -7.046 -6.336 -15.561 1.00 71.94 84 VAL A O 1
ATOM 694 N N . LEU A 1 85 ? -7.137 -4.094 -15.482 1.00 73.44 85 LEU A N 1
ATOM 695 C CA . LEU A 1 85 ? -7.462 -4.016 -14.057 1.00 73.44 85 LEU A CA 1
ATOM 696 C C . LEU A 1 85 ? -8.950 -4.129 -13.733 1.00 73.44 85 LEU A C 1
ATOM 698 O O . LEU A 1 85 ? -9.293 -4.335 -12.571 1.00 73.44 85 LEU A O 1
ATOM 702 N N . ASN A 1 86 ? -9.833 -4.043 -14.727 1.00 74.06 86 ASN A N 1
ATOM 703 C CA . ASN A 1 86 ? -11.277 -3.985 -14.503 1.00 74.06 86 ASN A CA 1
ATOM 704 C C . ASN A 1 86 ? -11.828 -5.158 -13.649 1.00 74.06 86 ASN A C 1
ATOM 706 O O . ASN A 1 86 ? -12.619 -4.901 -12.746 1.00 74.06 86 ASN A O 1
ATOM 710 N N . PRO A 1 87 ? -11.375 -6.423 -13.812 1.00 72.69 87 PRO A N 1
ATOM 711 C CA . PRO A 1 87 ? -11.818 -7.536 -12.955 1.00 72.69 87 PRO A CA 1
ATOM 712 C C . PRO A 1 87 ? -11.393 -7.418 -11.477 1.00 72.69 87 PRO A C 1
ATOM 714 O O . PRO A 1 87 ? -11.964 -8.074 -10.596 1.00 72.69 87 PRO A O 1
ATOM 717 N N . TYR A 1 88 ? -10.369 -6.608 -11.205 1.00 75.88 88 TYR A N 1
ATOM 718 C CA . TYR A 1 88 ? -9.751 -6.438 -9.892 1.00 75.88 88 TYR A CA 1
ATOM 719 C C . TYR A 1 88 ? -10.243 -5.184 -9.161 1.00 75.88 88 TYR A C 1
ATOM 721 O O . TYR A 1 88 ? -10.088 -5.096 -7.944 1.00 75.88 88 TYR A O 1
ATOM 729 N N . LEU A 1 89 ? -10.875 -4.239 -9.862 1.00 78.12 89 LEU A N 1
ATOM 730 C CA . LEU A 1 89 ? -11.492 -3.070 -9.240 1.00 78.12 89 LEU A CA 1
ATOM 731 C C . LEU A 1 89 ? -12.793 -3.478 -8.538 1.00 78.12 89 LEU A C 1
ATOM 733 O O . LEU A 1 89 ? -13.696 -4.060 -9.137 1.00 78.12 89 LEU A O 1
ATOM 737 N N . ARG A 1 90 ? -12.881 -3.196 -7.236 1.00 86.50 90 ARG A N 1
ATOM 738 C CA . ARG A 1 90 ? -14.019 -3.559 -6.379 1.00 86.50 90 ARG A CA 1
ATOM 739 C C . ARG A 1 90 ? -14.606 -2.322 -5.720 1.00 86.50 90 ARG A C 1
ATOM 741 O O . ARG A 1 90 ? -13.883 -1.381 -5.424 1.00 86.50 90 ARG A O 1
ATOM 748 N N . ASP A 1 91 ? -15.899 -2.365 -5.413 1.00 90.75 91 ASP A N 1
ATOM 749 C CA . ASP A 1 91 ? -16.585 -1.287 -4.688 1.00 90.75 91 ASP A CA 1
ATOM 750 C C . ASP A 1 91 ? -15.983 -1.024 -3.298 1.00 90.75 91 ASP A C 1
ATOM 752 O O . ASP A 1 91 ? -15.950 0.119 -2.851 1.00 90.75 91 ASP A O 1
ATOM 756 N N . ASN A 1 92 ? -15.513 -2.075 -2.619 1.00 92.25 92 ASN A N 1
ATOM 757 C CA . ASN A 1 92 ? -14.909 -1.995 -1.292 1.00 92.25 92 ASN A CA 1
ATOM 758 C C . ASN A 1 92 ? -13.428 -2.356 -1.386 1.00 92.25 92 ASN A C 1
ATOM 760 O O . ASN A 1 92 ? -13.089 -3.416 -1.920 1.00 92.25 92 ASN A O 1
ATOM 764 N N . LEU A 1 93 ? -12.568 -1.498 -0.845 1.00 91.69 93 LEU A N 1
ATOM 765 C CA . LEU A 1 93 ? -11.121 -1.610 -0.952 1.00 91.69 93 LEU A CA 1
ATOM 766 C C . LEU A 1 93 ? -10.449 -1.458 0.417 1.00 91.69 93 LEU A C 1
ATOM 768 O O . LEU A 1 93 ? -10.862 -0.639 1.236 1.00 91.69 93 LEU A O 1
ATOM 772 N N . ILE A 1 94 ? -9.385 -2.229 0.632 1.00 94.38 94 ILE A N 1
ATOM 773 C CA . ILE A 1 94 ? -8.405 -1.986 1.691 1.00 94.38 94 ILE A CA 1
ATOM 774 C C . ILE A 1 94 ? -7.095 -1.612 0.996 1.00 94.38 94 ILE A C 1
ATOM 776 O O . ILE A 1 94 ? -6.595 -2.385 0.178 1.00 94.38 94 ILE A O 1
ATOM 780 N N . VAL A 1 95 ? -6.563 -0.431 1.301 1.00 94.75 95 VAL A N 1
ATOM 781 C CA . VAL A 1 95 ? -5.259 0.045 0.828 1.00 94.75 95 VAL A CA 1
ATOM 782 C C . VAL A 1 95 ? -4.273 -0.075 1.976 1.00 94.75 95 VAL A C 1
ATOM 784 O O . VAL A 1 95 ? -4.552 0.383 3.081 1.00 94.75 95 VAL A O 1
ATOM 787 N N . MET A 1 96 ? -3.124 -0.689 1.715 1.00 96.69 96 MET A N 1
ATOM 788 C CA . MET A 1 96 ? -2.054 -0.853 2.693 1.00 96.69 96 MET A CA 1
ATOM 789 C C . MET A 1 96 ? -0.743 -0.352 2.101 1.00 96.69 96 MET A C 1
ATOM 791 O O . MET A 1 96 ? -0.459 -0.651 0.941 1.00 96.69 96 MET A O 1
ATOM 795 N N . GLY A 1 97 ? 0.042 0.380 2.887 1.00 95.50 97 GLY A N 1
ATOM 796 C CA . GLY A 1 97 ? 1.315 0.924 2.426 1.00 95.50 97 GLY A CA 1
ATOM 797 C C . GLY A 1 97 ? 2.208 1.417 3.551 1.00 95.50 97 GLY A C 1
ATOM 798 O O . GLY A 1 97 ? 1.734 1.717 4.644 1.00 95.50 97 GLY A O 1
ATOM 799 N N . ASP A 1 98 ? 3.505 1.471 3.283 1.00 94.62 98 ASP A N 1
ATOM 800 C CA . ASP A 1 98 ? 4.569 1.824 4.230 1.00 94.62 98 ASP A CA 1
ATOM 801 C C . ASP A 1 98 ? 5.179 3.203 3.959 1.00 94.62 98 ASP A C 1
ATOM 803 O O . ASP A 1 98 ? 6.164 3.599 4.580 1.00 94.62 98 ASP A O 1
ATOM 807 N N . ILE A 1 99 ? 4.595 3.938 3.017 1.00 94.19 99 ILE A N 1
ATOM 808 C CA . ILE A 1 99 ? 4.868 5.346 2.762 1.00 94.19 99 ILE A CA 1
ATOM 809 C C . ILE A 1 99 ? 3.544 6.094 2.658 1.00 94.19 99 ILE A C 1
ATOM 811 O O . ILE A 1 99 ? 2.527 5.522 2.272 1.00 94.19 99 ILE A O 1
ATOM 815 N N . VAL A 1 100 ? 3.543 7.388 2.983 1.00 94.44 100 VAL A N 1
ATOM 816 C CA . VAL A 1 100 ? 2.310 8.193 2.973 1.00 94.44 100 VAL A CA 1
ATOM 817 C C . VAL A 1 100 ? 1.683 8.211 1.583 1.00 94.44 100 VAL A C 1
ATOM 819 O O . VAL A 1 100 ? 0.478 8.054 1.468 1.00 94.44 100 VAL A O 1
ATOM 822 N N . GLU A 1 101 ? 2.494 8.292 0.530 1.00 94.62 101 GLU A N 1
ATOM 823 C CA . GLU A 1 101 ? 2.051 8.339 -0.865 1.00 94.62 101 GLU A CA 1
ATOM 824 C C . GLU A 1 101 ? 1.231 7.104 -1.297 1.00 94.62 101 GLU A C 1
ATOM 826 O O . GLU A 1 101 ? 0.493 7.162 -2.282 1.00 94.62 101 GLU A O 1
ATOM 831 N N . ASP A 1 102 ? 1.292 5.993 -0.555 1.00 94.44 102 ASP A N 1
ATOM 832 C CA . ASP A 1 102 ? 0.457 4.818 -0.822 1.00 94.44 102 ASP A CA 1
ATOM 833 C C . ASP A 1 102 ? -1.020 5.053 -0.522 1.00 94.44 102 ASP A C 1
ATOM 835 O O . ASP A 1 102 ? -1.875 4.383 -1.110 1.00 94.44 102 ASP A O 1
ATOM 839 N N . CYS A 1 103 ? -1.349 6.038 0.322 1.00 92.06 103 CYS A N 1
ATOM 840 C CA . CYS A 1 103 ? -2.733 6.413 0.594 1.00 92.06 103 CYS A CA 1
ATOM 841 C C . CYS A 1 103 ? -3.478 6.863 -0.671 1.00 92.06 103 CYS A C 1
ATOM 843 O O . CYS A 1 103 ? -4.713 6.835 -0.696 1.00 92.06 103 CYS A O 1
ATOM 845 N N . ASP A 1 104 ? -2.740 7.256 -1.712 1.00 89.69 104 ASP A N 1
ATOM 846 C CA . ASP A 1 104 ? -3.273 7.774 -2.966 1.00 89.69 104 ASP A CA 1
ATOM 847 C C . ASP A 1 104 ? -3.467 6.710 -4.043 1.00 89.69 104 ASP A C 1
ATOM 849 O O . ASP A 1 104 ? -4.046 7.006 -5.091 1.00 89.69 104 ASP A O 1
ATOM 853 N N . LEU A 1 105 ? -3.027 5.468 -3.812 1.00 86.94 105 LEU A N 1
ATOM 854 C CA . LEU A 1 105 ? -3.026 4.399 -4.816 1.00 86.94 105 LEU A CA 1
ATOM 855 C C . LEU A 1 105 ? -4.404 4.192 -5.471 1.00 86.94 105 LEU A C 1
ATOM 857 O O . LEU A 1 105 ? -4.486 3.910 -6.665 1.00 86.94 105 LEU A O 1
ATOM 861 N N . ALA A 1 106 ? -5.478 4.408 -4.711 1.00 81.44 106 ALA A N 1
ATOM 862 C CA . ALA A 1 106 ? -6.860 4.251 -5.155 1.00 81.44 106 ALA A CA 1
ATOM 863 C C . ALA A 1 106 ? -7.539 5.544 -5.653 1.00 81.44 106 ALA A C 1
ATOM 865 O O . ALA A 1 106 ? -8.674 5.483 -6.118 1.00 81.44 106 ALA A O 1
ATOM 866 N N . ASN A 1 107 ? -6.889 6.714 -5.581 1.00 85.19 107 ASN A N 1
ATOM 867 C CA . ASN A 1 107 ? -7.554 8.012 -5.791 1.00 85.19 107 ASN A CA 1
ATOM 868 C C . ASN A 1 107 ? -8.140 8.201 -7.201 1.00 85.19 107 ASN A C 1
ATOM 870 O O . ASN A 1 107 ? -9.115 8.929 -7.369 1.00 85.19 107 ASN A O 1
ATOM 874 N N . ASN A 1 108 ? -7.564 7.556 -8.218 1.00 83.44 108 ASN A N 1
ATOM 875 C CA . ASN A 1 108 ? -8.011 7.698 -9.608 1.00 83.44 108 ASN A CA 1
ATOM 876 C C . ASN A 1 108 ? -9.110 6.697 -10.014 1.00 83.44 108 ASN A C 1
ATOM 878 O O . ASN A 1 108 ? -9.484 6.633 -11.187 1.00 83.44 108 ASN A O 1
ATOM 882 N N . HIS A 1 109 ? -9.635 5.918 -9.067 1.00 81.25 109 HIS A N 1
ATOM 883 C CA . HIS A 1 109 ? -10.700 4.948 -9.297 1.00 81.25 109 HIS A CA 1
ATOM 884 C C . HIS A 1 109 ? -11.853 5.187 -8.321 1.00 81.25 109 HIS A C 1
ATOM 886 O O . HIS A 1 109 ? -11.655 5.537 -7.160 1.00 81.25 109 HIS A O 1
ATOM 892 N N . GLN A 1 110 ? -13.086 5.012 -8.796 1.00 81.06 110 GLN A N 1
ATOM 893 C CA . GLN A 1 110 ? -14.255 5.151 -7.935 1.00 81.06 110 GLN A CA 1
ATOM 894 C C . GLN A 1 110 ? -14.460 3.874 -7.119 1.00 81.06 110 GLN A C 1
ATOM 896 O O . GLN A 1 110 ? -14.710 2.805 -7.673 1.00 81.06 110 GLN A O 1
ATOM 901 N N . HIS A 1 111 ? -14.396 4.019 -5.799 1.00 88.69 111 HIS A N 1
ATOM 902 C CA . HIS A 1 111 ? -14.708 2.985 -4.817 1.00 88.69 111 HIS A CA 1
ATOM 903 C C . HIS A 1 111 ? -15.792 3.523 -3.874 1.00 88.69 111 HIS A C 1
ATOM 905 O O . HIS A 1 111 ? -15.781 4.702 -3.523 1.00 88.69 111 HIS A O 1
ATOM 911 N N . LYS A 1 112 ? -16.736 2.676 -3.453 1.00 91.81 112 LYS A N 1
ATOM 912 C CA . LYS A 1 112 ? -17.770 3.042 -2.469 1.00 91.81 112 LYS A CA 1
ATOM 913 C C . LYS A 1 112 ? -17.198 3.164 -1.064 1.00 91.81 112 LYS A C 1
ATOM 915 O O . LYS A 1 112 ? -17.661 3.982 -0.275 1.00 91.81 112 LYS A O 1
ATOM 920 N N . THR A 1 113 ? -16.227 2.324 -0.726 1.00 92.62 113 THR A N 1
ATOM 921 C CA . THR A 1 113 ? -15.583 2.325 0.587 1.00 92.62 113 THR A CA 1
ATOM 922 C C . THR A 1 113 ? -14.112 1.991 0.425 1.00 92.62 113 THR A C 1
ATOM 924 O O . THR A 1 113 ? -13.759 1.044 -0.275 1.00 92.62 113 THR A O 1
ATOM 927 N N . CYS A 1 114 ? -13.256 2.771 1.076 1.00 93.75 114 CYS A N 1
ATOM 928 C CA . CYS A 1 114 ? -11.815 2.580 1.077 1.00 93.75 114 CYS A CA 1
ATOM 929 C C . CYS A 1 114 ? -11.320 2.704 2.516 1.00 93.75 114 CYS A C 1
ATOM 931 O O . CYS A 1 114 ? -11.540 3.741 3.133 1.00 93.75 114 CYS A O 1
ATOM 933 N N . LEU A 1 115 ? -10.703 1.644 3.037 1.00 95.81 115 LEU A N 1
ATOM 934 C CA . LEU A 1 115 ? -10.011 1.647 4.322 1.00 95.81 115 LEU A CA 1
ATOM 935 C C . LEU A 1 115 ? -8.506 1.717 4.067 1.00 95.81 115 LEU A C 1
ATOM 937 O O . LEU A 1 115 ? -7.955 0.830 3.415 1.00 95.81 115 LEU A O 1
ATOM 941 N N . LYS A 1 116 ? -7.838 2.740 4.591 1.00 96.81 116 LYS A N 1
ATOM 942 C CA . LYS A 1 116 ? -6.405 2.973 4.411 1.00 96.81 116 LYS A CA 1
ATOM 943 C C . LYS A 1 116 ? -5.645 2.595 5.680 1.00 96.81 116 LYS A C 1
ATOM 945 O O . LYS A 1 116 ? -5.924 3.119 6.755 1.00 96.81 116 LYS A O 1
ATOM 950 N N . ILE A 1 117 ? -4.661 1.710 5.552 1.00 97.94 117 ILE A N 1
ATOM 951 C CA . ILE A 1 117 ? -3.843 1.215 6.662 1.00 97.94 117 ILE A CA 1
ATOM 952 C C . ILE A 1 117 ? -2.370 1.526 6.382 1.00 97.94 117 ILE A C 1
ATOM 954 O O . ILE A 1 117 ? -1.786 0.998 5.438 1.00 97.94 117 ILE A O 1
ATOM 958 N N . GLY A 1 118 ? -1.772 2.378 7.208 1.00 97.44 118 GLY A N 1
ATOM 959 C CA . GLY A 1 118 ? -0.364 2.754 7.117 1.00 97.44 118 GLY A CA 1
ATOM 960 C C . GLY A 1 118 ? 0.530 1.836 7.951 1.00 97.44 118 GLY A C 1
ATOM 961 O O . GLY A 1 118 ? 0.193 1.507 9.088 1.00 97.44 118 GLY A O 1
ATOM 962 N N . LEU A 1 119 ? 1.683 1.451 7.410 1.00 97.25 119 LEU A N 1
ATOM 963 C CA . LEU A 1 119 ? 2.706 0.643 8.075 1.00 97.25 119 LEU A CA 1
ATOM 964 C C . LEU A 1 119 ? 3.900 1.534 8.437 1.00 97.25 119 LEU A C 1
ATOM 966 O O . LEU A 1 119 ? 4.775 1.802 7.619 1.00 97.25 119 LEU A O 1
ATOM 970 N N . LEU A 1 120 ? 3.925 2.040 9.669 1.00 96.31 120 LEU A N 1
ATOM 971 C CA . LEU A 1 120 ? 4.986 2.921 10.153 1.00 96.31 120 LEU A CA 1
ATOM 972 C C . LEU A 1 120 ? 6.102 2.099 10.808 1.00 96.31 120 LEU A C 1
ATOM 974 O O . LEU A 1 120 ? 6.132 1.925 12.025 1.00 96.31 120 LEU A O 1
ATOM 978 N N . ASN A 1 121 ? 7.038 1.606 10.000 1.00 92.56 121 ASN A N 1
ATOM 979 C CA . ASN A 1 121 ? 8.042 0.631 10.447 1.00 92.56 121 ASN A CA 1
ATOM 980 C C . ASN A 1 121 ? 9.044 1.187 11.472 1.00 92.56 121 ASN A C 1
ATOM 982 O O . ASN A 1 121 ? 9.394 0.500 12.427 1.00 92.56 121 ASN A O 1
ATOM 986 N N . ASN A 1 122 ? 9.498 2.435 11.308 1.00 89.62 122 ASN A N 1
ATOM 987 C CA . ASN A 1 122 ? 10.480 3.049 12.207 1.00 89.62 122 ASN A CA 1
ATOM 988 C C . ASN A 1 122 ? 10.049 4.457 12.657 1.00 89.62 122 ASN A C 1
ATOM 990 O O . ASN A 1 122 ? 10.568 5.454 12.153 1.00 89.62 122 ASN A O 1
ATOM 994 N N . PRO A 1 123 ? 9.118 4.563 13.623 1.00 87.62 123 PRO A N 1
ATOM 995 C CA . PRO A 1 123 ? 8.648 5.856 14.122 1.00 87.62 123 PRO A CA 1
ATOM 996 C C . PRO A 1 123 ? 9.741 6.671 14.833 1.00 87.62 123 PRO A C 1
ATOM 998 O O . PRO A 1 123 ? 9.605 7.882 14.972 1.00 87.62 123 PRO A O 1
ATOM 1001 N N . ALA A 1 124 ? 10.830 6.036 15.282 1.00 89.31 124 ALA A N 1
ATOM 1002 C CA . ALA A 1 124 ? 11.939 6.723 15.942 1.00 89.31 124 ALA A CA 1
ATOM 1003 C C . ALA A 1 124 ? 12.872 7.450 14.957 1.00 89.31 124 ALA A C 1
ATOM 1005 O O . ALA A 1 124 ? 13.573 8.377 15.360 1.00 89.31 124 ALA A O 1
ATOM 1006 N N . ALA A 1 125 ? 12.892 7.045 13.681 1.00 89.19 125 ALA A N 1
ATOM 1007 C CA . ALA A 1 125 ? 13.719 7.684 12.657 1.00 89.19 125 ALA A CA 1
ATOM 1008 C C . ALA A 1 125 ? 13.205 9.072 12.247 1.00 89.19 125 ALA A C 1
ATOM 1010 O O . ALA A 1 125 ? 13.994 9.912 11.820 1.00 89.19 125 ALA A O 1
ATOM 1011 N N . ASP A 1 126 ? 11.900 9.312 12.379 1.00 89.44 126 ASP A N 1
ATOM 1012 C CA . ASP A 1 126 ? 11.255 10.577 12.039 1.00 89.44 126 ASP A CA 1
ATOM 1013 C C . ASP A 1 126 ? 10.079 10.827 12.990 1.00 89.44 126 ASP A C 1
ATOM 1015 O O . ASP A 1 126 ? 9.004 10.238 12.861 1.00 89.44 126 ASP A O 1
ATOM 1019 N N . SER A 1 127 ? 10.272 11.745 13.939 1.00 89.25 127 SER A N 1
ATOM 1020 C CA . SER A 1 127 ? 9.247 12.114 14.919 1.00 89.25 127 SER A CA 1
ATOM 1021 C C . SER A 1 127 ? 8.020 12.793 14.296 1.00 89.25 127 SER A C 1
ATOM 1023 O O . SER A 1 127 ? 6.970 12.848 14.936 1.00 89.25 127 SER A O 1
ATOM 1025 N N . SER A 1 128 ? 8.118 13.277 13.051 1.00 92.12 128 SER A N 1
ATOM 1026 C CA . SER A 1 128 ? 6.998 13.848 12.295 1.00 92.12 128 SER A CA 1
ATOM 1027 C C . SER A 1 128 ? 6.208 12.807 11.492 1.00 92.12 128 SER A C 1
ATOM 1029 O O . SER A 1 128 ? 5.127 13.115 10.983 1.00 92.12 128 SER A O 1
ATOM 1031 N N . ALA A 1 129 ? 6.700 11.566 11.401 1.00 93.44 129 ALA A N 1
ATOM 1032 C CA . ALA A 1 129 ? 6.066 10.527 10.601 1.00 93.44 129 ALA A CA 1
ATOM 1033 C C . ALA A 1 129 ? 4.699 10.120 11.161 1.00 93.44 129 ALA A C 1
ATOM 1035 O O . ALA A 1 129 ? 3.730 10.059 10.410 1.00 93.44 129 ALA A O 1
ATOM 1036 N N . LEU A 1 130 ? 4.582 9.887 12.473 1.00 94.75 130 LEU A N 1
ATOM 1037 C CA . LEU A 1 130 ? 3.320 9.432 13.064 1.00 94.75 130 LEU A CA 1
A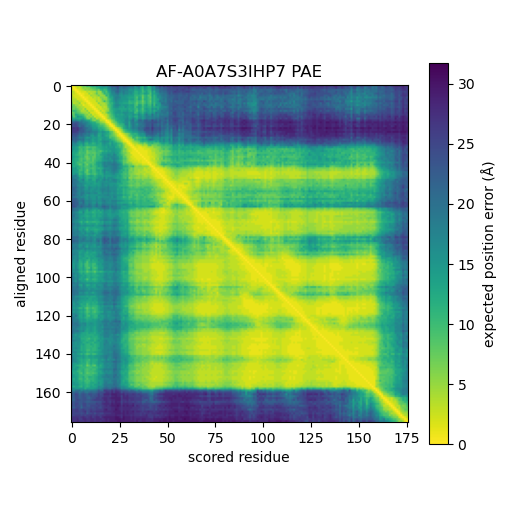TOM 1038 C C . LEU A 1 130 ? 2.158 10.422 12.835 1.00 94.75 130 LEU A C 1
ATOM 1040 O O . LEU A 1 130 ? 1.121 9.968 12.353 1.00 94.75 130 LEU A O 1
ATOM 1044 N N . PRO A 1 131 ? 2.301 11.741 13.093 1.00 96.06 131 PRO A N 1
ATOM 1045 C CA . PRO A 1 131 ? 1.266 12.715 12.742 1.00 96.06 131 PRO A CA 1
ATOM 1046 C C . PRO A 1 131 ? 0.844 12.644 11.271 1.00 96.06 131 PRO A C 1
ATOM 1048 O O . PRO A 1 131 ? -0.341 12.508 10.985 1.00 96.06 131 PRO A O 1
ATOM 1051 N N . ARG A 1 132 ? 1.807 12.622 10.339 1.00 95.88 132 ARG A N 1
ATOM 1052 C CA . ARG A 1 132 ? 1.520 12.522 8.898 1.00 95.88 132 ARG A CA 1
ATOM 1053 C C . ARG A 1 132 ? 0.758 11.249 8.539 1.00 95.88 132 ARG A C 1
ATOM 1055 O O . ARG A 1 132 ? -0.127 11.282 7.692 1.00 95.88 132 ARG A O 1
ATOM 1062 N N . TYR A 1 133 ? 1.094 10.121 9.159 1.00 97.31 133 TYR A N 1
ATOM 1063 C CA . TYR A 1 133 ? 0.392 8.864 8.914 1.00 97.31 133 TYR A CA 1
ATOM 1064 C C . TYR A 1 133 ? -1.041 8.914 9.446 1.00 97.31 133 TYR A C 1
ATOM 1066 O O . TYR A 1 133 ? -1.958 8.526 8.732 1.00 97.31 133 TYR A O 1
ATOM 1074 N N . LEU A 1 134 ? -1.248 9.432 10.658 1.00 96.31 134 LEU A N 1
ATOM 1075 C CA . LEU A 1 134 ? -2.581 9.566 11.256 1.00 96.31 134 LEU A CA 1
ATOM 1076 C C . LEU A 1 134 ? -3.485 10.554 10.499 1.00 96.31 134 LEU A C 1
ATOM 1078 O O . LEU A 1 134 ? -4.702 10.430 10.563 1.00 96.31 134 LEU A O 1
ATOM 1082 N N . GLU A 1 135 ? -2.908 11.519 9.778 1.00 97.06 135 GLU A N 1
ATOM 1083 C CA . GLU A 1 135 ? -3.651 12.434 8.901 1.00 97.06 135 GLU A CA 1
ATOM 1084 C C . GLU A 1 135 ? -4.110 11.783 7.583 1.00 97.06 135 GLU A C 1
ATOM 1086 O O . GLU A 1 135 ? -5.101 12.224 7.004 1.00 97.06 135 GLU A O 1
ATOM 1091 N N . ASN A 1 136 ? -3.399 10.759 7.090 1.00 96.25 136 ASN A N 1
ATOM 1092 C CA . ASN A 1 136 ? -3.608 10.194 5.747 1.00 96.25 136 ASN A CA 1
ATOM 1093 C C . ASN A 1 136 ? -4.177 8.763 5.741 1.00 96.25 136 ASN A C 1
ATOM 1095 O O . ASN A 1 136 ? -4.745 8.334 4.731 1.00 96.25 136 ASN A O 1
ATOM 1099 N N . PHE A 1 137 ? -4.033 8.023 6.841 1.00 97.31 137 PHE A N 1
ATOM 1100 C CA . PHE A 1 137 ? -4.518 6.653 7.002 1.00 97.31 137 PHE A CA 1
ATOM 1101 C C . PHE A 1 137 ? -5.577 6.568 8.104 1.00 97.31 137 PHE A C 1
ATOM 1103 O O . PHE A 1 137 ? -5.463 7.215 9.141 1.00 97.31 137 PHE A O 1
ATOM 1110 N N . ASP A 1 138 ? -6.570 5.699 7.915 1.00 96.75 138 ASP A N 1
ATOM 1111 C CA . ASP A 1 138 ? -7.610 5.427 8.916 1.00 96.75 138 ASP A CA 1
ATOM 1112 C C . ASP A 1 138 ? -7.069 4.608 10.100 1.00 96.75 138 ASP A C 1
ATOM 1114 O O . ASP A 1 138 ? -7.601 4.647 11.210 1.00 96.75 138 ASP A O 1
ATOM 1118 N N . MET A 1 139 ? -6.012 3.829 9.858 1.00 97.00 139 MET A N 1
ATOM 1119 C CA . MET A 1 139 ? -5.334 2.999 10.848 1.00 97.00 139 MET A CA 1
ATOM 1120 C C . MET A 1 139 ? -3.829 3.004 10.591 1.00 97.00 139 MET A C 1
ATOM 1122 O O . MET A 1 139 ? -3.393 2.962 9.444 1.00 97.00 139 MET A O 1
ATOM 1126 N N . VAL A 1 140 ? -3.029 2.991 11.657 1.00 97.25 140 VAL A N 1
ATOM 1127 C CA . VAL A 1 140 ? -1.568 2.895 11.567 1.00 97.25 140 VAL A CA 1
ATOM 1128 C C . VAL A 1 140 ? -1.084 1.718 12.406 1.00 97.25 140 VAL A C 1
ATOM 1130 O O . VAL A 1 140 ? -1.382 1.639 13.597 1.00 97.25 140 VAL A O 1
ATOM 1133 N N . ILE A 1 141 ? -0.328 0.814 11.787 1.00 96.75 141 ILE A N 1
ATOM 1134 C CA . ILE A 1 141 ? 0.427 -0.242 12.465 1.00 96.75 141 ILE A CA 1
ATOM 1135 C C . ILE A 1 141 ? 1.864 0.257 12.571 1.00 96.75 141 ILE A C 1
ATOM 1137 O O . ILE A 1 141 ? 2.516 0.492 11.557 1.00 96.75 141 ILE A O 1
ATOM 1141 N N . SER A 1 142 ? 2.343 0.481 13.791 1.00 94.19 142 SER A N 1
ATOM 1142 C CA . SER A 1 142 ? 3.661 1.063 14.041 1.00 94.19 142 SER A CA 1
ATOM 1143 C C . SER A 1 142 ? 4.684 0.028 14.503 1.00 94.19 142 SER A C 1
ATOM 1145 O O . SER A 1 142 ? 4.327 -1.038 15.004 1.00 94.19 142 SER A O 1
ATOM 1147 N N . SER A 1 143 ? 5.964 0.377 14.355 1.00 92.25 143 SER A N 1
ATOM 1148 C CA . SER A 1 143 ? 7.113 -0.374 14.874 1.00 92.25 143 SER A CA 1
ATOM 1149 C C . SER A 1 143 ? 7.189 -1.816 14.363 1.00 92.25 143 SER A C 1
ATOM 1151 O O . SER A 1 143 ? 7.470 -2.721 15.144 1.00 92.25 143 SER A O 1
ATOM 1153 N N . ASP A 1 144 ? 6.901 -2.021 13.072 1.00 88.25 144 ASP A N 1
ATOM 1154 C CA . ASP A 1 144 ? 6.852 -3.351 12.437 1.00 88.25 144 ASP A CA 1
ATOM 1155 C C . ASP A 1 144 ? 5.887 -4.314 13.165 1.00 88.25 144 ASP A C 1
ATOM 1157 O O . ASP A 1 144 ? 6.136 -5.504 13.358 1.00 88.25 144 ASP A O 1
ATOM 1161 N N . GLY A 1 145 ? 4.776 -3.754 13.658 1.00 89.69 145 GLY A N 1
ATOM 1162 C CA . GLY A 1 145 ? 3.748 -4.501 14.366 1.00 89.69 145 GLY A CA 1
ATOM 1163 C C . GLY A 1 145 ? 3.072 -5.558 13.479 1.00 89.69 145 GLY A C 1
ATOM 1164 O O . GLY A 1 145 ? 2.996 -5.416 12.258 1.00 89.69 145 GLY A O 1
ATOM 1165 N N . PRO A 1 146 ? 2.514 -6.624 14.076 1.00 90.06 146 PRO A N 1
ATOM 1166 C CA . PRO A 1 146 ? 1.896 -7.698 13.311 1.00 90.06 146 PRO A CA 1
ATOM 1167 C C . PRO A 1 146 ? 0.610 -7.235 12.607 1.00 90.06 146 PRO A C 1
ATOM 1169 O O . PRO A 1 146 ? -0.149 -6.420 13.132 1.00 90.06 146 PRO A O 1
ATOM 1172 N N . TYR A 1 147 ? 0.261 -7.882 11.488 1.00 92.06 147 TYR A N 1
ATOM 1173 C CA . TYR A 1 147 ? -0.996 -7.678 10.739 1.00 92.06 147 TYR A CA 1
ATOM 1174 C C . TYR A 1 147 ? -2.274 -8.149 11.466 1.00 92.06 147 TYR A C 1
ATOM 1176 O O . TYR A 1 147 ? -3.321 -8.368 10.854 1.00 92.06 147 TYR A O 1
ATOM 1184 N N . VAL A 1 148 ? -2.215 -8.307 12.787 1.00 90.81 148 VAL A N 1
ATOM 1185 C CA . VAL A 1 148 ? -3.334 -8.695 13.652 1.00 90.81 148 VAL A CA 1
ATOM 1186 C C . VAL A 1 148 ? -4.593 -7.845 13.404 1.00 90.81 148 VAL A C 1
ATOM 1188 O O . VAL A 1 148 ? -5.650 -8.444 13.176 1.00 90.81 148 VAL A O 1
ATOM 1191 N N . PRO A 1 149 ? -4.526 -6.496 13.371 1.00 91.19 149 PRO A N 1
ATOM 1192 C CA . PRO A 1 149 ? -5.708 -5.669 13.123 1.00 91.19 149 PRO A CA 1
ATOM 1193 C C . PRO A 1 149 ? -6.334 -5.924 11.745 1.00 91.19 149 PRO A C 1
ATOM 1195 O O . PRO A 1 149 ? -7.555 -5.990 11.616 1.00 91.19 149 PRO A O 1
ATOM 1198 N N . VAL A 1 150 ? -5.503 -6.148 10.723 1.00 93.56 150 VAL A N 1
ATOM 1199 C CA . VAL A 1 150 ? -5.957 -6.449 9.356 1.00 93.56 150 VAL A CA 1
ATOM 1200 C C . VAL A 1 150 ? -6.694 -7.784 9.320 1.00 93.56 150 VAL A C 1
ATOM 1202 O O . VAL A 1 150 ? -7.808 -7.869 8.805 1.00 93.56 150 VAL A O 1
ATOM 1205 N N . ASN A 1 151 ? -6.120 -8.820 9.933 1.00 91.19 151 ASN A N 1
ATOM 1206 C CA . ASN A 1 151 ? -6.744 -10.140 10.009 1.00 91.19 151 ASN A CA 1
ATOM 1207 C C . ASN A 1 151 ? -8.081 -10.107 10.762 1.00 91.19 151 ASN A C 1
ATOM 1209 O O . ASN A 1 151 ? -9.020 -10.801 10.374 1.00 91.19 151 ASN A O 1
ATOM 1213 N N . LEU A 1 152 ? -8.195 -9.284 11.807 1.00 88.75 152 LEU A N 1
ATOM 1214 C CA . LEU A 1 152 ? -9.448 -9.061 12.530 1.00 88.75 152 LEU A CA 1
ATOM 1215 C C . LEU A 1 152 ? -10.535 -8.467 11.627 1.00 88.75 152 LEU A C 1
ATOM 1217 O O . LEU A 1 152 ? -11.643 -9.006 11.573 1.00 88.75 152 LEU A O 1
ATOM 1221 N N . ILE A 1 153 ? -10.204 -7.416 10.874 1.00 92.38 153 ILE A N 1
ATOM 1222 C CA . ILE A 1 153 ? -11.118 -6.793 9.907 1.00 92.38 153 ILE A CA 1
ATOM 1223 C C . ILE A 1 153 ? -11.560 -7.816 8.852 1.00 92.38 153 ILE A C 1
ATOM 1225 O O . ILE A 1 153 ? -12.753 -7.972 8.593 1.00 92.38 153 ILE A O 1
ATOM 1229 N N . LEU A 1 154 ? -10.615 -8.566 8.280 1.00 91.69 154 LEU A N 1
ATOM 1230 C CA . LEU A 1 154 ? -10.910 -9.582 7.268 1.00 91.69 154 LEU A CA 1
ATOM 1231 C C . LEU A 1 154 ? -11.795 -10.713 7.812 1.00 91.69 154 LEU A C 1
ATOM 1233 O O . LEU A 1 154 ? -12.718 -11.153 7.126 1.00 91.69 154 LEU A O 1
ATOM 1237 N N . ASN A 1 155 ? -11.556 -11.174 9.042 1.00 88.62 155 ASN A N 1
ATOM 1238 C CA . ASN A 1 155 ? -12.385 -12.197 9.683 1.00 88.62 155 ASN A CA 1
ATOM 1239 C C . ASN A 1 155 ? -13.822 -11.711 9.885 1.00 88.62 155 ASN A C 1
ATOM 1241 O O . ASN A 1 155 ? -14.761 -12.452 9.575 1.00 88.62 155 ASN A O 1
ATOM 1245 N N . GLN A 1 156 ? -13.982 -10.458 10.320 1.00 89.44 156 GLN A N 1
ATOM 1246 C CA . GLN A 1 156 ? -15.286 -9.822 10.477 1.00 89.44 156 GLN A CA 1
ATOM 1247 C C . GLN A 1 156 ? -16.029 -9.725 9.137 1.00 89.44 156 GLN A C 1
ATOM 1249 O O . GLN A 1 156 ? -17.193 -10.111 9.061 1.00 89.44 156 GLN A O 1
ATOM 1254 N N . ILE A 1 157 ? -15.353 -9.290 8.065 1.00 89.25 157 ILE A N 1
ATOM 1255 C CA . ILE A 1 157 ? -15.931 -9.220 6.708 1.00 89.25 157 ILE A CA 1
ATOM 1256 C C . ILE A 1 157 ? -16.369 -10.607 6.221 1.00 89.25 157 ILE A C 1
ATOM 1258 O O . ILE A 1 157 ? -17.436 -10.755 5.630 1.00 89.25 157 ILE A O 1
ATOM 1262 N N . LYS A 1 158 ? -15.566 -11.643 6.486 1.00 86.12 158 LYS A N 1
ATOM 1263 C CA . LYS A 1 158 ? -15.870 -13.027 6.093 1.00 86.12 158 LYS A CA 1
ATOM 1264 C C . LYS A 1 158 ? -16.963 -13.678 6.949 1.00 86.12 158 LYS A C 1
ATOM 1266 O O . LYS A 1 158 ? -17.327 -14.818 6.673 1.00 86.12 158 LYS A O 1
ATOM 1271 N N . GLY A 1 159 ? -17.441 -13.015 8.006 1.00 81.12 159 GLY A N 1
ATOM 1272 C CA . GLY A 1 159 ? -18.359 -13.609 8.982 1.00 81.12 159 GLY A CA 1
ATOM 1273 C C .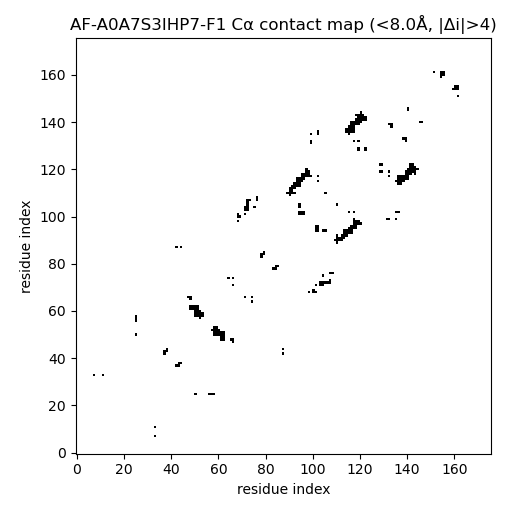 GLY A 1 159 ? -17.753 -14.805 9.725 1.00 81.12 159 GLY A C 1
ATOM 1274 O O . GLY A 1 159 ? -18.482 -15.641 10.258 1.00 81.12 159 GLY A O 1
ATOM 1275 N N . THR A 1 160 ? -16.421 -14.921 9.743 1.00 66.50 160 THR A N 1
ATOM 1276 C CA . THR A 1 160 ? -15.739 -16.013 10.444 1.00 66.50 160 THR A CA 1
ATOM 1277 C C . THR A 1 160 ? -15.599 -15.583 11.896 1.00 66.50 160 THR A C 1
ATOM 1279 O O . THR A 1 160 ? -14.937 -14.583 12.171 1.00 66.50 160 THR A O 1
ATOM 1282 N N . LYS A 1 161 ? -16.207 -16.314 12.840 1.00 55.38 161 LYS A N 1
ATOM 1283 C CA . LYS A 1 161 ? -15.904 -16.103 14.262 1.00 55.38 161 LYS A CA 1
ATOM 1284 C C . LYS A 1 161 ? -14.410 -16.325 14.445 1.00 55.38 161 LYS A C 1
ATOM 1286 O O . LYS A 1 161 ? -13.898 -17.391 14.107 1.00 55.38 161 LYS A O 1
ATOM 1291 N N . ALA A 1 162 ? -13.714 -15.310 14.932 1.00 54.53 162 ALA A N 1
ATOM 1292 C CA . ALA A 1 162 ? -12.292 -15.399 15.170 1.00 54.53 162 ALA A CA 1
ATOM 1293 C C . ALA A 1 162 ? -12.052 -16.246 16.433 1.00 54.53 162 ALA A C 1
ATOM 1295 O O . ALA A 1 162 ? -11.828 -15.710 17.510 1.00 54.53 162 ALA A O 1
ATOM 1296 N N . SER A 1 163 ? -12.105 -17.575 16.286 1.00 55.84 163 SER A N 1
ATOM 1297 C CA . SER A 1 163 ? -11.862 -18.545 17.368 1.00 55.84 163 SER A CA 1
ATOM 1298 C C . SER A 1 163 ? -10.479 -18.389 18.009 1.00 55.84 163 SER A C 1
ATOM 1300 O O . SER A 1 163 ? -10.258 -18.844 19.116 1.00 55.84 163 SER A O 1
ATOM 1302 N N . TYR A 1 164 ? -9.548 -17.732 17.311 1.00 53.94 164 TYR A N 1
ATOM 1303 C CA . TYR A 1 164 ? -8.181 -17.487 17.762 1.00 53.94 164 TYR A CA 1
ATOM 1304 C C . TYR A 1 164 ? -8.089 -16.516 18.955 1.00 53.94 164 TYR A C 1
ATOM 1306 O O . TYR A 1 164 ? -7.140 -16.591 19.728 1.00 53.94 164 TYR A O 1
ATOM 1314 N N . TRP A 1 165 ? -9.056 -15.603 19.129 1.00 52.06 165 TRP A N 1
ATOM 1315 C CA . TRP A 1 165 ? -9.013 -14.607 20.214 1.00 52.06 165 TRP A CA 1
ATOM 1316 C C . TRP A 1 165 ? -9.633 -15.092 21.516 1.00 52.06 165 TRP A C 1
ATOM 1318 O O . TRP A 1 165 ? -9.203 -14.633 22.574 1.00 52.06 165 TRP A O 1
ATOM 1328 N N . ASP A 1 166 ? -10.562 -16.048 21.453 1.00 57.34 166 ASP A N 1
ATOM 1329 C CA . ASP A 1 166 ? -11.096 -16.707 22.649 1.00 57.34 166 ASP A CA 1
ATOM 1330 C C . ASP A 1 166 ? -9.963 -17.392 23.454 1.00 57.34 166 ASP A C 1
ATOM 1332 O O . ASP A 1 166 ? -10.021 -17.436 24.681 1.00 57.34 166 ASP A O 1
ATOM 1336 N N . ASP A 1 167 ? -8.877 -17.806 22.781 1.00 56.06 167 ASP A N 1
ATOM 1337 C CA . ASP A 1 167 ? -7.693 -18.438 23.386 1.00 56.06 167 ASP A CA 1
ATOM 1338 C C . ASP A 1 167 ? -6.571 -17.448 23.798 1.00 56.06 167 ASP A C 1
ATOM 1340 O O . ASP A 1 167 ? -5.729 -17.766 24.646 1.00 56.06 167 ASP A O 1
ATOM 1344 N N . LEU A 1 168 ? -6.529 -16.242 23.208 1.00 50.56 168 LEU A N 1
ATOM 1345 C CA . LEU A 1 168 ? -5.440 -15.257 23.381 1.00 50.56 168 LEU A CA 1
ATOM 1346 C C . LEU A 1 168 ? -5.778 -14.093 24.317 1.00 50.56 168 LEU A C 1
ATOM 1348 O O . LEU A 1 168 ? -4.880 -13.560 24.973 1.00 50.56 168 LEU A O 1
ATOM 1352 N N . LEU A 1 169 ? -7.053 -13.705 24.414 1.00 51.03 169 LEU A N 1
ATOM 1353 C CA . LEU A 1 169 ? -7.498 -12.633 25.312 1.00 51.03 169 LEU A CA 1
ATOM 1354 C C . LEU A 1 169 ? -7.091 -12.851 26.787 1.00 51.03 169 LEU A C 1
ATOM 1356 O O . LEU A 1 169 ? -6.679 -11.874 27.408 1.00 51.03 169 LEU A O 1
ATOM 1360 N N . PRO A 1 170 ? -7.080 -14.083 27.344 1.00 53.34 170 PRO A N 1
ATOM 1361 C CA . PRO A 1 170 ? -6.597 -14.318 28.710 1.00 53.34 170 PRO A CA 1
ATOM 1362 C C . PRO A 1 170 ? -5.081 -14.126 28.901 1.00 53.34 170 PRO A C 1
ATOM 1364 O O . PRO A 1 170 ? -4.618 -13.998 30.034 1.00 53.34 170 PRO A O 1
ATOM 1367 N N . GLN A 1 171 ? -4.291 -14.146 27.821 1.00 48.75 171 GLN A N 1
ATOM 1368 C CA . GLN A 1 171 ? -2.824 -14.095 27.890 1.00 48.75 171 GLN A CA 1
ATOM 1369 C C . GLN A 1 171 ? -2.282 -12.664 27.796 1.00 48.75 171 GLN A C 1
ATOM 1371 O O . GLN A 1 171 ? -1.267 -12.357 28.412 1.00 48.75 171 GLN A O 1
ATOM 1376 N N . VAL A 1 172 ? -2.978 -11.773 27.082 1.00 47.91 172 VAL A N 1
ATOM 1377 C CA . VAL A 1 172 ? -2.573 -10.363 26.917 1.00 47.91 172 VAL A CA 1
ATOM 1378 C C . VAL A 1 172 ? -2.969 -9.505 28.129 1.00 47.91 172 VAL A C 1
ATOM 1380 O O . VAL A 1 172 ? -2.309 -8.515 28.431 1.00 47.91 172 VAL A O 1
ATOM 1383 N N . THR A 1 173 ? -4.007 -9.891 28.877 1.00 43.97 173 THR A N 1
ATOM 1384 C CA . THR A 1 173 ? -4.467 -9.144 30.064 1.00 43.97 173 THR A CA 1
ATOM 1385 C C . THR A 1 173 ? -3.675 -9.436 31.342 1.00 43.97 173 THR A C 1
ATOM 1387 O O . THR A 1 173 ? -3.929 -8.794 32.353 1.00 43.97 173 THR A O 1
ATOM 1390 N N . ASN A 1 174 ? -2.735 -10.388 31.320 1.00 40.78 174 ASN A N 1
ATOM 1391 C CA . ASN A 1 174 ? -1.940 -10.800 32.489 1.00 40.78 174 ASN A CA 1
ATOM 1392 C C . ASN A 1 174 ? -0.481 -10.304 32.465 1.00 40.78 174 ASN A C 1
ATOM 1394 O O . ASN A 1 174 ? 0.321 -10.733 33.292 1.00 40.78 174 ASN A O 1
ATOM 1398 N N . SER A 1 175 ? -0.118 -9.426 31.528 1.00 40.03 175 SER A N 1
ATOM 1399 C CA . SER A 1 175 ? 1.257 -8.930 31.367 1.00 40.03 175 SER A CA 1
ATOM 1400 C C . SER A 1 175 ? 1.403 -7.406 31.482 1.00 40.03 175 SER A C 1
ATOM 1402 O O . SER A 1 175 ? 2.353 -6.852 30.932 1.00 40.03 175 SER A O 1
ATOM 1404 N N . TYR A 1 176 ? 0.499 -6.740 32.205 1.00 36.69 176 TYR A N 1
ATOM 1405 C CA . TYR A 1 176 ? 0.648 -5.343 32.632 1.00 36.69 176 TYR A CA 1
ATOM 1406 C C . TYR A 1 176 ? 0.483 -5.215 34.144 1.00 36.69 176 TYR A C 1
ATOM 1408 O O . TYR A 1 176 ? -0.465 -5.832 34.678 1.00 36.69 176 TYR A O 1
#

Solvent-accessible surface area (backbone atoms only — not comparable to full-atom values): 10819 Å² total; per-residue (Å²): 108,70,69,60,50,54,48,51,51,48,53,52,52,52,50,56,70,68,48,66,77,63,90,81,71,71,84,59,76,69,53,58,56,52,53,52,50,43,30,74,75,65,75,52,83,90,87,76,75,51,73,35,64,43,99,88,64,49,80,71,45,65,51,96,76,77,74,48,76,90,40,45,24,60,52,52,48,58,49,39,75,75,50,72,42,55,91,73,66,52,54,66,45,78,44,74,29,72,51,74,59,46,66,43,45,58,70,78,53,91,54,83,39,76,48,32,37,32,38,41,55,59,52,85,83,37,82,66,46,59,62,57,42,63,75,63,22,84,40,74,43,52,65,70,50,75,67,60,68,58,53,50,53,51,29,59,75,69,69,44,80,65,69,69,48,80,72,43,57,74,61,67,71,72,76,121

Nearest PDB structures (foldseek):
  2g09-assembly1_A  TM=8.069E-01  e=4.840E-07  Mus musculus
  2jga-assembly1_A  TM=8.039E-01  e=1.486E-06  Homo sapiens
  2cn1-assembly1_A  TM=7.572E-01  e=7.241E-06  Homo sapiens
  4kx5-assembly1_A  TM=7.942E-01  e=3.529E-05  Mus musculus
  5xj1-assembly1_A  TM=3.531E-01  e=4.724E-01  Streptococcus pneumoniae TIGR4

pLDDT: mean 74.73, std 19.63, range [32.75, 97.94]

Sequence (176 aa):
IKPVVDQIFHDVIYRVERGRFERGEGPDPSDGEVYAKLREYYSLFVLSNDFRYHPDGAVKGYRDTILHSQNKSVFLSLFNKDGVLNPYLRDNLIVMGDIVEDCDLANNHQHKTCLKIGLLNNPAADSSALPRYLENFDMVISSDGPYVPVNLILNQIKGTKASYWDDLLPQVTNSY

Radius of gyration: 19.3 Å; Cα contacts (8 Å, |Δi|>4): 162; chains: 1; bounding box: 41×42×59 Å